Protein AF-A0A3B8MBE8-F1 (afdb_monomer)

Nearest PDB structures (foldseek):
  3sn0-assembly1_A  TM=9.655E-01  e=1.962E-12  Paraburkholderia xenovorans LB400
  2oo6-assembly1_A  TM=9.666E-01  e=3.102E-12  Paraburkholderia xenovorans LB400
  2ppg-assembly1_B-2  TM=8.875E-01  e=1.526E-07  Sinorhizobium meliloti 1021
  4h1z-assembly1_F  TM=8.838E-01  e=5.295E-07  Sinorhizobium meliloti 1021
  2ppg-assembly1_C-2  TM=8.585E-01  e=5.591E-06  Sinorhizobium meliloti 1021

Mean predicted aligned error: 16.1 Å

Sequence (240 aa):
MMWLESESHDPLALRSVRESISTPICVGESVYRTPGYRSFIENHAVAIIMPDTVWNGISLGKKVADYANTYDILFAPHNSHGYLGGWQAAQLCATLENFKILEYEYDDVPWRNEIVTHPTVVKDGYIELSDRPDLGCDIIEEKIHEYPPTRSRSSIHLLHPASEPLWTGENNVQEDESEDQHRDHHIQQAQQNQQYDHSRSLHTRLLPHSSYTLHETLSRRKTSPYLAPHASLIPRGIHG

Secondary structure (DSSP, 8-state):
---EE---S-HHHHHHHHHH-SSPEEE-TT--HHHHHHHHHHTT--SEE---HHHH-HHHHHHHHHHHHTTT-EE-------HHHHHHHHHHHTT-TTB--B----S--TTGGGGBSSPPEEETTEEE---SSTTS--B-HHHHTTS------------------S----------TTHHHHHHHHHHHHHHHHHHTT-----BEE----------------------------------

pLDDT: mean 72.27, std 28.48, range [25.33, 98.56]

Structure (mmCIF, N/CA/C/O backbone):
data_AF-A0A3B8MBE8-F1
#
_entry.id   AF-A0A3B8MBE8-F1
#
loop_
_atom_site.group_PDB
_atom_site.id
_atom_site.type_symbol
_atom_site.label_atom_id
_atom_site.label_alt_id
_atom_site.label_comp_id
_atom_site.label_asym_id
_atom_site.label_entity_id
_atom_site.label_seq_id
_atom_site.pdbx_PDB_ins_code
_atom_site.Cartn_x
_atom_site.Cartn_y
_atom_site.Cartn_z
_atom_site.occupancy
_atom_site.B_iso_or_equiv
_atom_site.auth_seq_id
_atom_site.auth_comp_id
_atom_site.auth_asym_id
_atom_site.auth_atom_id
_atom_site.pdbx_PDB_model_num
ATOM 1 N N . MET A 1 1 ? -20.666 -5.381 0.109 1.00 75.12 1 MET A N 1
ATOM 2 C CA . MET A 1 1 ? -19.730 -4.311 -0.301 1.00 75.12 1 MET A CA 1
ATOM 3 C C . MET A 1 1 ? -18.357 -4.625 0.289 1.00 75.12 1 MET A C 1
ATOM 5 O O . MET A 1 1 ? -18.340 -5.230 1.354 1.00 75.12 1 MET A O 1
ATOM 9 N N . MET A 1 2 ? -17.245 -4.326 -0.400 1.00 93.31 2 MET A N 1
ATOM 10 C CA . MET A 1 2 ? -15.894 -4.685 0.078 1.00 93.31 2 MET A CA 1
ATOM 11 C C . MET A 1 2 ? -15.433 -3.775 1.228 1.00 93.31 2 MET A C 1
ATOM 13 O O . MET A 1 2 ? -15.019 -4.282 2.267 1.00 93.31 2 MET A O 1
ATOM 17 N N . TRP A 1 3 ? -15.581 -2.462 1.059 1.00 96.69 3 TRP A N 1
ATOM 18 C CA . TRP A 1 3 ? -15.460 -1.444 2.103 1.00 96.69 3 TRP A CA 1
ATOM 19 C C . TRP A 1 3 ? -16.230 -0.179 1.701 1.00 96.69 3 TRP A C 1
ATOM 21 O O . TRP A 1 3 ? -16.693 -0.068 0.564 1.00 96.69 3 TRP A O 1
ATOM 31 N N . LEU A 1 4 ? -16.372 0.743 2.650 1.00 96.31 4 LEU A N 1
ATOM 32 C CA . LEU A 1 4 ? -16.729 2.140 2.450 1.00 96.31 4 LEU A CA 1
ATOM 33 C C . LEU A 1 4 ? -15.470 2.976 2.671 1.00 96.31 4 LEU A C 1
ATOM 35 O O . LEU A 1 4 ? -14.841 2.888 3.726 1.00 96.31 4 LEU A O 1
ATOM 39 N N . GLU A 1 5 ? -15.100 3.747 1.663 1.00 96.00 5 GLU A N 1
ATOM 40 C CA . GLU A 1 5 ? -13.960 4.653 1.715 1.00 96.00 5 GLU A CA 1
ATOM 41 C C . GLU A 1 5 ? -14.419 6.016 2.223 1.00 96.00 5 GLU A C 1
ATOM 43 O O . GLU A 1 5 ? -15.463 6.513 1.797 1.00 96.00 5 GLU A O 1
ATOM 48 N N . SER A 1 6 ? -13.699 6.584 3.189 1.00 92.00 6 SER A N 1
ATOM 49 C CA . SER A 1 6 ? -14.068 7.866 3.787 1.00 92.00 6 SER A CA 1
ATOM 50 C C . SER A 1 6 ? -12.847 8.607 4.316 1.00 92.00 6 SER A C 1
ATOM 52 O O . SER A 1 6 ? -12.359 8.305 5.404 1.00 92.00 6 SER A O 1
ATOM 54 N N . GLU A 1 7 ? -12.451 9.673 3.626 1.00 88.62 7 GLU A N 1
ATOM 55 C CA . GLU A 1 7 ? -11.315 10.539 3.977 1.00 88.62 7 GLU A CA 1
ATOM 56 C C . GLU A 1 7 ? -11.650 11.569 5.076 1.00 88.62 7 GLU A C 1
ATOM 58 O O . GLU A 1 7 ? -11.512 12.785 4.925 1.00 88.62 7 GLU A O 1
ATOM 63 N N . SER A 1 8 ? -12.108 11.075 6.230 1.00 90.94 8 SER A N 1
ATOM 64 C CA . SER A 1 8 ? -12.259 11.891 7.440 1.00 90.94 8 SER A CA 1
ATOM 65 C C . SER A 1 8 ? -10.960 11.909 8.241 1.00 90.94 8 SER A C 1
ATOM 67 O O . SER A 1 8 ? -10.364 10.871 8.520 1.00 90.94 8 SER A O 1
ATOM 69 N N . HIS A 1 9 ? -10.568 13.099 8.694 1.00 90.94 9 HIS A N 1
ATOM 70 C CA . HIS A 1 9 ? -9.405 13.292 9.561 1.00 90.94 9 HIS A CA 1
ATOM 71 C C . HIS A 1 9 ? -9.729 13.118 11.056 1.00 90.94 9 HIS A C 1
ATOM 73 O O . HIS A 1 9 ? -8.840 13.283 11.890 1.00 90.94 9 HIS A O 1
ATOM 79 N N . ASP A 1 10 ? -10.983 12.796 11.403 1.00 95.56 10 ASP A N 1
ATOM 80 C CA . ASP A 1 10 ? -11.425 12.522 12.774 1.00 95.56 10 ASP A CA 1
ATOM 81 C C . ASP A 1 10 ? -11.661 11.009 12.981 1.00 95.56 10 ASP A C 1
ATOM 83 O O . ASP A 1 10 ? -12.692 10.468 12.557 1.00 95.56 10 ASP A O 1
ATOM 87 N N . PRO A 1 11 ? -10.735 10.308 13.667 1.00 96.06 11 PRO A N 1
ATOM 88 C CA . PRO A 1 11 ? -10.859 8.882 13.950 1.00 96.06 11 PRO A CA 1
ATOM 89 C C . PRO A 1 11 ? -12.062 8.523 14.824 1.00 96.06 11 PRO A C 1
ATOM 91 O O . PRO A 1 11 ? -12.612 7.434 14.681 1.00 96.06 11 PRO A O 1
ATOM 94 N N . LEU A 1 12 ? -12.475 9.395 15.748 1.00 97.56 12 LEU A N 1
ATOM 95 C CA . LEU A 1 12 ? -13.590 9.098 16.651 1.00 97.56 12 LEU A CA 1
ATOM 96 C C . LEU A 1 12 ? -14.927 9.231 15.922 1.00 97.56 12 LEU A C 1
ATOM 98 O O . LEU A 1 12 ? -15.825 8.415 16.138 1.00 97.56 12 LEU A O 1
ATOM 102 N N . ALA A 1 13 ? -15.033 10.196 15.008 1.00 96.44 13 ALA A N 1
ATOM 103 C CA . ALA A 1 13 ? -16.170 10.286 14.100 1.00 96.44 13 ALA A CA 1
ATOM 104 C C . ALA A 1 13 ? -16.250 9.059 13.175 1.00 96.44 13 ALA A C 1
ATOM 106 O O . ALA A 1 13 ? -17.316 8.469 13.035 1.00 96.44 13 ALA A O 1
ATOM 107 N N . LEU A 1 14 ? -15.128 8.608 12.600 1.00 96.62 14 LEU A N 1
ATOM 108 C CA . LEU A 1 14 ? -15.120 7.379 11.792 1.00 96.62 14 LEU A CA 1
ATOM 109 C C . LEU A 1 14 ? -15.502 6.146 12.606 1.00 96.62 14 LEU A C 1
ATOM 111 O O . LEU A 1 14 ? -16.255 5.298 12.130 1.00 96.62 14 LEU A O 1
ATOM 115 N N . ARG A 1 15 ? -15.023 6.055 13.848 1.00 97.50 15 ARG A N 1
ATOM 116 C CA . ARG A 1 15 ? -15.372 4.958 14.745 1.00 97.50 15 ARG A CA 1
ATOM 117 C C . ARG A 1 15 ? -16.876 4.895 15.009 1.00 97.50 15 ARG A C 1
ATOM 119 O O . ARG A 1 15 ? -17.432 3.804 14.959 1.00 97.50 15 ARG A O 1
ATOM 126 N N . SER A 1 16 ? -17.539 6.026 15.259 1.00 97.62 16 SER A N 1
ATOM 127 C CA . SER A 1 16 ? -18.987 6.025 15.514 1.00 97.62 16 SER A CA 1
ATOM 128 C C . SER A 1 16 ? -19.778 5.518 14.303 1.00 97.62 16 SER A C 1
ATOM 130 O O . SER A 1 16 ? -20.716 4.733 14.457 1.00 97.62 16 SER A O 1
ATOM 132 N N . VAL A 1 17 ? -19.346 5.878 13.087 1.00 96.75 17 VAL A N 1
ATOM 133 C CA . VAL A 1 17 ? -19.911 5.342 11.841 1.00 96.75 17 VAL A CA 1
ATOM 134 C C . VAL A 1 17 ? -19.641 3.844 11.736 1.00 96.75 17 VAL A C 1
ATOM 136 O O . VAL A 1 17 ? -20.576 3.081 11.507 1.00 96.75 17 VAL A O 1
ATOM 139 N N . ARG A 1 18 ? -18.396 3.406 11.962 1.00 96.06 18 ARG A N 1
ATOM 140 C CA . ARG A 1 18 ? -17.993 1.991 11.923 1.00 96.06 18 ARG A CA 1
ATOM 141 C C . ARG A 1 18 ? -18.826 1.137 12.873 1.00 96.06 18 ARG A C 1
ATOM 143 O O . ARG A 1 18 ? -19.243 0.053 12.493 1.00 96.06 18 ARG A O 1
ATOM 150 N N . GLU A 1 19 ? -19.059 1.608 14.095 1.00 97.25 19 GLU A N 1
ATOM 151 C CA . GLU A 1 19 ? -19.861 0.903 15.104 1.00 97.25 19 GLU A CA 1
ATOM 152 C C . GLU A 1 19 ? -21.355 0.845 14.732 1.00 97.25 19 GLU A C 1
ATOM 154 O O . GLU A 1 19 ? -22.085 0.002 15.251 1.00 97.25 19 GLU A O 1
ATOM 159 N N . SER A 1 20 ? -21.803 1.698 13.806 1.00 97.75 20 SER A N 1
ATOM 160 C CA . SER A 1 20 ? -23.197 1.795 13.359 1.00 97.75 20 SER A CA 1
ATOM 161 C C . SER A 1 20 ? -23.501 1.012 12.075 1.00 97.75 20 SER A C 1
ATOM 163 O O . SER A 1 20 ? -24.668 0.892 11.700 1.00 97.75 20 SER A O 1
ATOM 165 N N . ILE A 1 21 ? -22.487 0.484 11.379 1.00 96.62 21 ILE A N 1
ATOM 166 C CA . ILE A 1 21 ? -22.646 -0.219 10.096 1.00 96.62 21 ILE A CA 1
ATOM 167 C C . ILE A 1 21 ? -21.877 -1.544 10.074 1.00 96.62 21 ILE A C 1
ATOM 169 O O . ILE A 1 21 ? -20.906 -1.738 10.794 1.00 96.62 21 ILE A O 1
ATOM 173 N N . SER A 1 22 ? -22.281 -2.470 9.202 1.00 96.88 22 SER A N 1
ATOM 174 C CA . SER A 1 22 ? -21.556 -3.734 8.993 1.00 96.88 22 SER A CA 1
ATOM 175 C C . SER A 1 22 ? -20.488 -3.662 7.895 1.00 96.88 22 SER A C 1
ATOM 177 O O . SER A 1 22 ? -19.634 -4.545 7.807 1.00 96.88 22 SER A O 1
ATOM 179 N N . THR A 1 23 ? -20.523 -2.631 7.045 1.00 97.62 23 THR A N 1
ATOM 180 C CA . THR A 1 23 ? -19.538 -2.435 5.973 1.00 97.62 23 THR A CA 1
ATOM 181 C C . THR A 1 23 ? -18.198 -1.970 6.563 1.00 97.62 23 THR A C 1
ATOM 183 O O . THR A 1 23 ? -18.183 -0.987 7.304 1.00 97.62 23 THR A O 1
ATOM 186 N N . PRO A 1 24 ? -17.060 -2.612 6.229 1.00 97.44 24 PRO A N 1
ATOM 187 C CA . PRO A 1 24 ? -15.744 -2.171 6.690 1.00 97.44 24 PRO A CA 1
ATOM 188 C C . PRO A 1 24 ? -15.435 -0.736 6.253 1.00 97.44 24 PRO A C 1
ATOM 190 O O . PRO A 1 24 ? -15.706 -0.384 5.111 1.00 97.44 24 PRO A O 1
ATOM 193 N N . ILE A 1 25 ? -14.826 0.064 7.130 1.00 97.69 25 ILE A N 1
ATOM 194 C CA . ILE A 1 25 ? -14.334 1.408 6.785 1.00 97.69 25 ILE A CA 1
ATOM 195 C C . ILE A 1 25 ? -12.858 1.346 6.379 1.00 97.69 25 ILE A C 1
ATOM 197 O O . ILE A 1 25 ? -12.063 0.693 7.071 1.00 97.69 25 ILE A O 1
ATOM 201 N N . CYS A 1 26 ? -12.524 2.043 5.290 1.00 97.75 26 CYS A N 1
ATOM 202 C CA . CYS A 1 26 ? -11.173 2.275 4.780 1.00 97.75 26 CYS A CA 1
ATOM 203 C C . CYS A 1 26 ? -10.837 3.779 4.773 1.00 97.75 26 CYS A C 1
ATOM 205 O O . CYS A 1 26 ? -11.707 4.591 4.454 1.00 97.75 26 CYS A O 1
ATOM 207 N N . VAL A 1 27 ? -9.601 4.136 5.142 1.00 95.94 27 VAL A N 1
ATOM 208 C CA . VAL A 1 27 ? -9.072 5.515 5.082 1.00 95.94 27 VAL A CA 1
ATOM 209 C C . VAL A 1 27 ? -7.562 5.506 4.888 1.00 95.94 27 VAL A C 1
ATOM 211 O O . VAL A 1 27 ? -6.883 4.568 5.331 1.00 95.94 27 VAL A O 1
ATOM 214 N N . GLY A 1 28 ? -7.012 6.563 4.302 1.00 92.62 28 GLY A N 1
ATOM 215 C CA . GLY A 1 28 ? -5.588 6.846 4.429 1.00 92.62 28 GLY A CA 1
ATOM 216 C C . GLY A 1 28 ? -4.899 7.417 3.202 1.00 92.62 28 GLY A C 1
ATOM 217 O O . GLY A 1 28 ? -3.695 7.652 3.294 1.00 92.62 28 GLY A O 1
ATOM 218 N N . GLU A 1 29 ? -5.585 7.684 2.089 1.00 93.25 29 GLU A N 1
ATOM 219 C CA . GLU A 1 29 ? -4.889 8.168 0.883 1.00 93.25 29 GLU A CA 1
ATOM 220 C C . GLU A 1 29 ? -4.116 9.472 1.178 1.00 93.25 29 GLU A C 1
ATOM 222 O O . GLU A 1 29 ? -2.983 9.662 0.733 1.00 93.25 29 GLU A O 1
ATOM 227 N N . SER A 1 30 ? -4.693 10.320 2.043 1.00 92.00 30 SER A N 1
ATOM 228 C CA . SER A 1 30 ? -4.150 11.614 2.465 1.00 92.00 30 SER A CA 1
ATOM 229 C C . SER A 1 30 ? -3.462 11.582 3.839 1.00 92.00 30 SER A C 1
ATOM 231 O O . SER A 1 30 ? -3.106 12.630 4.385 1.00 92.00 30 SER A O 1
ATOM 233 N N . VAL A 1 31 ? -3.255 10.400 4.434 1.00 93.19 31 VAL A N 1
ATOM 234 C CA . VAL A 1 31 ? -2.633 10.258 5.759 1.00 93.19 31 VAL A CA 1
ATOM 235 C C . VAL A 1 31 ? -1.162 9.871 5.625 1.00 93.19 31 VAL A C 1
ATOM 237 O O . VAL A 1 31 ? -0.780 8.929 4.925 1.00 93.19 31 VAL A O 1
ATOM 240 N N . TYR A 1 32 ? -0.316 10.586 6.367 1.00 92.44 32 TYR A N 1
ATOM 241 C CA . TYR A 1 32 ? 1.134 10.479 6.258 1.00 92.44 32 TYR A CA 1
ATOM 242 C C . TYR A 1 32 ? 1.768 9.922 7.530 1.00 92.44 32 TYR A C 1
ATOM 244 O O . TYR A 1 32 ? 1.569 10.447 8.629 1.00 92.44 32 TYR A O 1
ATOM 252 N N . ARG A 1 33 ? 2.679 8.962 7.338 1.00 89.69 33 ARG A N 1
ATOM 253 C CA . ARG A 1 33 ? 3.606 8.411 8.338 1.00 89.69 33 ARG A CA 1
ATOM 254 C C . ARG A 1 33 ? 2.895 7.714 9.505 1.00 89.69 33 ARG A C 1
ATOM 256 O O . ARG A 1 33 ? 1.736 7.950 9.816 1.00 89.69 33 ARG A O 1
ATOM 263 N N . THR A 1 34 ? 3.634 6.889 10.242 1.00 91.56 34 THR A N 1
ATOM 264 C CA . THR A 1 34 ? 3.106 6.162 11.411 1.00 91.56 34 THR A CA 1
ATOM 265 C C . THR A 1 34 ? 2.374 7.050 12.433 1.00 91.56 34 THR A C 1
ATOM 267 O O . THR A 1 34 ? 1.312 6.635 12.890 1.00 91.56 34 THR A O 1
ATOM 270 N N . PRO A 1 35 ? 2.844 8.274 12.769 1.00 94.19 35 PRO A N 1
ATOM 271 C CA . PRO A 1 35 ? 2.101 9.152 13.673 1.00 94.19 35 PRO A CA 1
ATOM 272 C C . PRO A 1 35 ? 0.724 9.577 13.152 1.00 94.19 35 PRO A C 1
ATOM 274 O O . PRO A 1 35 ? -0.184 9.715 13.963 1.00 94.19 35 PRO A O 1
ATOM 277 N N . GLY A 1 36 ? 0.559 9.761 11.835 1.00 94.69 36 GLY A N 1
ATOM 278 C CA . GLY A 1 36 ? -0.732 10.114 11.239 1.00 94.69 36 GLY A CA 1
ATOM 279 C C . GLY A 1 36 ? -1.746 8.979 11.361 1.00 94.69 36 GLY A C 1
ATOM 280 O O . GLY A 1 36 ? -2.894 9.212 11.715 1.00 94.69 36 GLY A O 1
ATOM 281 N N . TYR A 1 37 ? -1.297 7.737 11.175 1.00 96.38 37 TYR A N 1
ATOM 282 C CA . TYR A 1 37 ? -2.147 6.548 11.299 1.00 96.38 37 TYR A CA 1
ATOM 283 C C . TYR A 1 37 ? -2.440 6.122 12.734 1.00 96.38 37 TYR A C 1
ATOM 285 O O . TYR A 1 37 ? -3.378 5.363 12.973 1.00 96.38 37 TYR A O 1
ATOM 293 N N . ARG A 1 38 ? -1.643 6.590 13.698 1.00 97.00 38 ARG A N 1
ATOM 294 C CA . ARG A 1 38 ? -1.694 6.125 15.084 1.00 97.00 38 ARG A CA 1
ATOM 295 C C . ARG A 1 38 ? -3.090 6.196 15.685 1.00 97.00 38 ARG A C 1
ATOM 297 O O . ARG A 1 38 ? -3.562 5.210 16.235 1.00 97.00 38 ARG A O 1
ATOM 304 N N . SER A 1 39 ? -3.745 7.347 15.579 1.00 96.69 39 SER A N 1
ATOM 305 C CA . SER A 1 39 ? -5.057 7.555 16.189 1.00 96.69 39 SER A CA 1
ATOM 306 C C . SER A 1 39 ? -6.148 6.715 15.522 1.00 96.69 39 SER A C 1
ATOM 308 O O . SER A 1 39 ? -7.038 6.240 16.221 1.00 96.69 39 SER A O 1
ATOM 310 N N . PHE A 1 40 ? -6.065 6.468 14.213 1.00 97.94 40 PHE A N 1
ATOM 311 C CA . PHE A 1 40 ? -6.986 5.573 13.505 1.00 97.94 40 PHE A CA 1
ATOM 312 C C . PHE A 1 40 ? -6.821 4.115 13.947 1.00 97.94 40 PHE A C 1
ATOM 314 O O . PHE A 1 40 ? -7.817 3.433 14.193 1.00 97.94 40 PHE A O 1
ATOM 321 N N . ILE A 1 41 ? -5.570 3.667 14.091 1.00 98.06 41 ILE A N 1
ATOM 322 C CA . ILE A 1 41 ? -5.217 2.297 14.480 1.00 98.06 41 ILE A CA 1
ATOM 323 C C . ILE A 1 41 ? -5.572 2.038 15.951 1.00 98.06 41 ILE A C 1
ATOM 325 O O . ILE A 1 41 ? -6.362 1.144 16.237 1.00 98.06 41 ILE A O 1
ATOM 329 N N . GLU A 1 42 ? -5.061 2.850 16.885 1.00 98.19 42 GLU A N 1
ATOM 330 C CA . GLU A 1 42 ? -5.242 2.632 18.333 1.00 98.19 42 GLU A CA 1
ATOM 331 C C . GLU A 1 42 ? -6.713 2.735 18.774 1.00 98.19 42 GLU A C 1
ATOM 333 O O . GLU A 1 42 ? -7.107 2.105 19.754 1.00 98.19 42 GLU A O 1
ATOM 338 N N . ASN A 1 43 ? -7.546 3.502 18.058 1.00 97.69 43 ASN A N 1
ATOM 339 C CA . ASN A 1 43 ? -8.978 3.615 18.354 1.00 97.69 43 ASN A CA 1
ATOM 340 C C . ASN A 1 43 ? -9.850 2.598 17.604 1.00 97.69 43 ASN A C 1
ATOM 342 O O . ASN A 1 43 ? -11.069 2.647 17.763 1.00 97.69 43 ASN A O 1
ATOM 346 N N . HIS A 1 44 ? -9.271 1.711 16.784 1.00 97.31 44 HIS A N 1
ATOM 347 C CA . HIS A 1 44 ? -10.018 0.818 15.888 1.00 97.31 44 HIS A CA 1
ATOM 348 C C . HIS A 1 44 ? -11.061 1.561 15.034 1.00 97.31 44 HIS A C 1
ATOM 350 O O . HIS A 1 44 ? -12.167 1.070 14.796 1.00 97.31 44 HIS A O 1
ATOM 356 N N . ALA A 1 45 ? -10.713 2.762 14.565 1.00 97.69 45 ALA A N 1
ATOM 357 C CA . ALA A 1 45 ? -11.608 3.590 13.760 1.00 97.69 45 ALA A CA 1
ATOM 358 C C . ALA A 1 45 ? -11.891 2.972 12.380 1.00 97.69 45 ALA A C 1
ATOM 360 O O . ALA A 1 45 ? -12.914 3.254 11.760 1.00 97.69 45 ALA A O 1
ATOM 361 N N . VAL A 1 46 ? -10.985 2.117 11.896 1.00 97.69 46 VAL A N 1
ATOM 362 C CA . VAL A 1 46 ? -10.963 1.581 10.529 1.00 97.69 46 VAL A CA 1
ATOM 363 C C . VAL A 1 46 ? -10.674 0.080 10.539 1.00 97.69 46 VAL A C 1
ATOM 365 O O . VAL A 1 46 ? -10.180 -0.468 11.521 1.00 97.69 46 VAL A O 1
ATOM 368 N N . ALA A 1 47 ? -11.047 -0.616 9.463 1.00 97.88 47 ALA A N 1
ATOM 369 C CA . ALA A 1 47 ? -10.748 -2.046 9.270 1.00 97.88 47 ALA A CA 1
ATOM 370 C C . ALA A 1 47 ? -9.587 -2.224 8.301 1.00 97.88 47 ALA A C 1
ATOM 372 O O . ALA A 1 47 ? -8.905 -3.246 8.325 1.00 97.88 47 ALA A O 1
ATOM 373 N N . ILE A 1 48 ? -9.435 -1.251 7.410 1.00 98.50 48 ILE A N 1
ATOM 374 C CA . ILE A 1 48 ? -8.468 -1.243 6.338 1.00 98.50 48 ILE A CA 1
ATOM 375 C C . ILE A 1 48 ? -7.838 0.147 6.352 1.00 98.50 48 ILE A C 1
ATOM 377 O O . ILE A 1 48 ? -8.533 1.147 6.530 1.00 98.50 48 ILE A O 1
ATOM 381 N N . ILE A 1 49 ? -6.525 0.202 6.205 1.00 97.88 49 ILE A N 1
ATOM 382 C CA . ILE A 1 49 ? -5.805 1.436 5.915 1.00 97.88 49 ILE A CA 1
ATOM 383 C C . ILE A 1 49 ? -5.347 1.413 4.460 1.00 97.88 49 ILE A C 1
ATOM 385 O O . ILE A 1 49 ? -4.959 0.356 3.953 1.00 97.88 49 ILE A O 1
ATOM 389 N N . MET A 1 50 ? -5.326 2.583 3.824 1.00 97.19 50 MET A N 1
ATOM 390 C CA . MET A 1 50 ? -4.873 2.737 2.438 1.00 97.19 50 MET A CA 1
ATOM 391 C C . MET A 1 50 ? -3.733 3.742 2.257 1.00 97.19 50 MET A C 1
ATOM 393 O O . MET A 1 50 ? -3.885 4.738 1.557 1.00 97.19 50 MET A O 1
ATOM 397 N N . PRO A 1 51 ? -2.550 3.503 2.853 1.00 95.88 51 PRO A N 1
ATOM 398 C CA . PRO A 1 51 ? -1.432 4.411 2.670 1.00 95.88 51 PRO A CA 1
ATOM 399 C C . PRO A 1 51 ? -0.979 4.469 1.225 1.00 95.88 51 PRO A C 1
ATOM 401 O O . PRO A 1 51 ? -0.698 3.444 0.607 1.00 95.88 51 PRO A O 1
ATOM 404 N N . ASP A 1 52 ? -0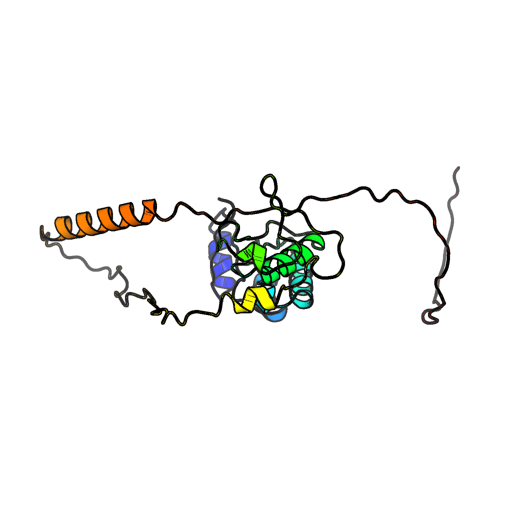.818 5.687 0.736 1.00 95.19 52 ASP A N 1
ATOM 405 C CA . ASP A 1 52 ? -0.216 5.931 -0.556 1.00 95.19 52 ASP A CA 1
ATOM 406 C C . ASP A 1 52 ? 1.315 5.851 -0.464 1.00 95.19 52 ASP A C 1
ATOM 408 O O . ASP A 1 52 ? 1.970 6.578 0.303 1.00 95.19 52 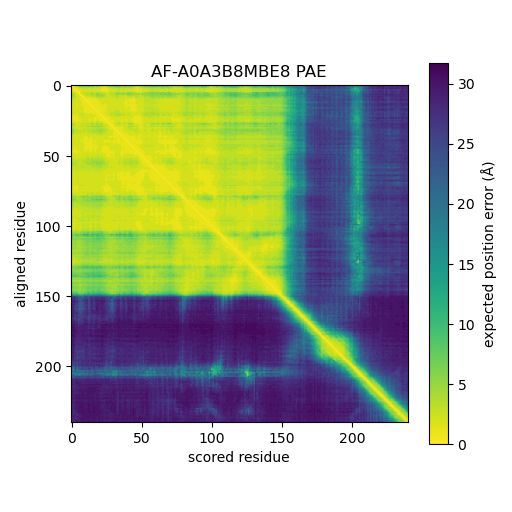ASP A O 1
ATOM 412 N N . THR A 1 53 ? 1.904 4.934 -1.230 1.00 93.00 53 THR A N 1
ATOM 413 C CA . THR A 1 53 ? 3.342 4.658 -1.180 1.00 93.00 53 THR A CA 1
ATOM 414 C C . THR A 1 53 ? 4.193 5.699 -1.887 1.00 93.00 53 THR A C 1
ATOM 416 O O . THR A 1 53 ? 5.358 5.834 -1.519 1.00 93.00 53 THR A O 1
ATOM 419 N N . VAL A 1 54 ? 3.654 6.450 -2.849 1.00 93.12 54 VAL A N 1
ATOM 420 C CA . VAL A 1 54 ? 4.403 7.526 -3.518 1.00 93.12 54 VAL A CA 1
ATOM 421 C C . VAL A 1 54 ? 4.621 8.680 -2.543 1.00 93.12 54 VAL A C 1
ATOM 423 O O . VAL A 1 54 ? 5.710 9.248 -2.470 1.00 93.12 54 VAL A O 1
ATOM 426 N N . TRP A 1 55 ? 3.616 8.964 -1.715 1.00 92.06 55 TRP A N 1
ATOM 427 C CA . TRP A 1 55 ? 3.684 9.996 -0.683 1.00 92.06 55 TRP A CA 1
ATOM 428 C C . TRP A 1 55 ? 4.493 9.584 0.552 1.00 92.06 55 TRP A C 1
ATOM 430 O O . TRP A 1 55 ? 5.214 10.397 1.134 1.00 92.06 55 TRP A O 1
ATOM 440 N N . ASN A 1 56 ? 4.376 8.326 0.984 1.00 91.69 56 ASN A N 1
ATOM 441 C CA . ASN A 1 56 ? 5.013 7.848 2.215 1.00 91.69 56 ASN A CA 1
ATOM 442 C C . ASN A 1 56 ? 6.389 7.200 1.983 1.00 91.69 56 ASN A C 1
ATOM 444 O O . ASN A 1 56 ? 7.225 7.165 2.890 1.00 91.69 56 ASN A O 1
ATOM 448 N N . GLY A 1 57 ? 6.640 6.676 0.788 1.00 92.31 57 GLY A N 1
ATOM 449 C CA . GLY A 1 57 ? 7.763 5.796 0.485 1.00 92.31 57 GLY A CA 1
ATOM 450 C C . GLY A 1 57 ? 7.587 4.381 1.052 1.00 92.31 57 GLY A C 1
ATOM 451 O O . GLY A 1 57 ? 6.887 4.154 2.043 1.00 92.31 57 GLY A O 1
ATOM 452 N N . ILE A 1 58 ? 8.299 3.416 0.458 1.00 94.25 58 ILE A N 1
ATOM 453 C CA . ILE A 1 58 ? 8.219 1.982 0.803 1.00 94.25 58 ILE A CA 1
ATOM 454 C C . ILE A 1 58 ? 8.505 1.743 2.293 1.00 94.25 58 ILE A C 1
ATOM 456 O O . ILE A 1 58 ? 7.751 1.058 2.981 1.00 94.25 58 ILE A O 1
ATOM 460 N N . SER A 1 59 ? 9.567 2.354 2.827 1.00 94.62 59 SER A N 1
ATOM 461 C CA . SER A 1 59 ? 10.000 2.139 4.213 1.00 94.62 59 SER A CA 1
ATOM 462 C C . SER A 1 59 ? 8.987 2.619 5.254 1.00 94.62 59 SER A C 1
ATOM 464 O O . SER A 1 59 ? 8.837 1.984 6.298 1.00 94.62 59 SER A O 1
ATOM 466 N N . LEU A 1 60 ? 8.316 3.755 5.025 1.00 94.81 60 LEU A N 1
ATOM 467 C CA . LEU A 1 60 ? 7.289 4.233 5.956 1.00 94.81 60 LEU A CA 1
ATOM 468 C C . LEU A 1 60 ? 5.969 3.499 5.734 1.00 94.81 60 LEU A C 1
ATOM 470 O O . LEU A 1 60 ? 5.324 3.164 6.724 1.00 94.81 60 LEU A O 1
ATOM 474 N N . GLY A 1 61 ? 5.625 3.178 4.482 1.00 95.88 61 GLY A N 1
ATOM 475 C CA . GLY A 1 61 ? 4.497 2.308 4.155 1.00 95.88 61 GLY A CA 1
ATOM 476 C C . GLY A 1 61 ? 4.581 0.975 4.899 1.00 95.88 61 GLY A C 1
ATOM 477 O O . GLY A 1 61 ? 3.641 0.613 5.598 1.00 95.88 61 GLY A O 1
ATOM 478 N N . LYS A 1 62 ? 5.747 0.312 4.883 1.00 97.38 62 LYS A N 1
ATOM 479 C CA . LYS A 1 62 ? 5.992 -0.931 5.634 1.00 97.38 62 LYS A CA 1
ATOM 480 C C . LYS A 1 62 ? 5.800 -0.761 7.139 1.00 97.38 62 LYS A C 1
ATOM 482 O O . LYS A 1 62 ? 5.138 -1.576 7.765 1.00 97.38 62 LYS A O 1
ATOM 487 N N . LYS A 1 63 ? 6.326 0.320 7.726 1.00 97.75 63 LYS A N 1
ATOM 488 C CA . LYS A 1 63 ? 6.152 0.602 9.164 1.00 97.75 63 LYS A CA 1
ATOM 489 C C . LYS A 1 63 ? 4.690 0.818 9.543 1.00 97.75 63 LYS A C 1
ATOM 491 O O . LYS A 1 63 ? 4.277 0.398 10.617 1.00 97.75 63 LYS A O 1
ATOM 496 N N . VAL A 1 64 ? 3.930 1.512 8.698 1.00 97.56 64 VAL A N 1
ATOM 497 C CA . VAL A 1 64 ? 2.492 1.720 8.903 1.00 97.56 64 VAL A CA 1
ATOM 498 C C . VAL A 1 64 ? 1.744 0.391 8.770 1.00 97.56 64 VAL A C 1
ATOM 500 O O . VAL A 1 64 ? 0.938 0.075 9.640 1.00 97.56 64 VAL A O 1
ATOM 503 N N . ALA A 1 65 ? 2.051 -0.403 7.741 1.00 98.00 65 ALA A N 1
ATOM 504 C CA . ALA A 1 65 ? 1.445 -1.712 7.517 1.00 98.00 65 ALA A CA 1
ATOM 505 C C . ALA A 1 65 ? 1.683 -2.672 8.688 1.00 98.00 65 ALA A C 1
ATOM 507 O O . ALA A 1 65 ? 0.733 -3.260 9.197 1.00 98.00 65 ALA A O 1
ATOM 508 N N . ASP A 1 66 ? 2.928 -2.769 9.160 1.00 98.31 66 ASP A N 1
ATOM 509 C CA . ASP A 1 66 ? 3.301 -3.631 10.285 1.00 98.31 66 ASP A CA 1
ATOM 510 C C . ASP A 1 66 ? 2.640 -3.179 11.585 1.00 98.31 66 ASP A C 1
ATOM 512 O O . ASP A 1 66 ? 2.221 -4.010 12.386 1.00 98.31 66 ASP A O 1
ATOM 516 N N . TYR A 1 67 ? 2.505 -1.867 11.792 1.00 98.31 67 TYR A N 1
ATOM 517 C CA . TYR A 1 67 ? 1.805 -1.340 12.956 1.00 98.31 67 TYR A CA 1
ATOM 518 C C . TYR A 1 67 ? 0.301 -1.627 12.903 1.00 98.31 67 TYR A C 1
ATOM 520 O O . TYR A 1 67 ? -0.279 -2.020 13.906 1.00 98.31 67 TYR A O 1
ATOM 528 N N . ALA A 1 68 ? -0.328 -1.496 11.735 1.00 98.31 68 ALA A N 1
ATOM 529 C CA . ALA A 1 68 ? -1.725 -1.876 11.545 1.00 98.31 68 ALA A CA 1
ATOM 530 C C . ALA A 1 68 ? -1.945 -3.386 11.744 1.00 98.31 68 ALA A C 1
ATOM 532 O O . ALA A 1 68 ? -2.941 -3.786 12.348 1.00 98.31 68 ALA A O 1
ATOM 533 N N . ASN A 1 69 ? -0.984 -4.216 11.321 1.00 98.50 69 ASN A N 1
ATOM 534 C CA . ASN A 1 69 ? -1.032 -5.667 11.500 1.00 98.50 69 ASN A CA 1
ATOM 535 C C . ASN A 1 69 ? -1.144 -6.060 12.984 1.00 98.50 69 ASN A C 1
ATOM 537 O O . ASN A 1 69 ? -1.851 -7.006 13.311 1.00 98.50 69 ASN A O 1
ATOM 541 N N . THR A 1 70 ? -0.538 -5.300 13.912 1.00 98.38 70 THR A N 1
ATOM 542 C CA . THR A 1 70 ? -0.649 -5.598 15.357 1.00 98.38 70 THR A CA 1
ATOM 543 C C . THR A 1 70 ? -2.053 -5.386 15.935 1.00 98.38 70 THR A C 1
ATOM 545 O O . THR A 1 70 ? -2.273 -5.706 17.100 1.00 98.38 70 THR A O 1
ATOM 548 N N . TYR A 1 71 ? -2.978 -4.819 15.156 1.00 98.50 71 TYR A N 1
ATOM 549 C CA . TYR A 1 71 ? -4.375 -4.562 15.525 1.00 98.50 71 TYR A CA 1
ATOM 550 C C . TYR A 1 71 ? -5.364 -5.291 14.600 1.00 98.50 71 TYR A C 1
ATOM 552 O O . TYR A 1 71 ? -6.537 -4.918 14.558 1.00 98.50 71 TYR A O 1
ATOM 560 N N . ASP A 1 72 ? -4.898 -6.285 13.831 1.00 97.94 72 ASP A N 1
ATOM 561 C CA . ASP A 1 72 ? -5.689 -7.007 12.823 1.00 97.94 72 ASP A CA 1
ATOM 562 C C . ASP A 1 72 ? -6.308 -6.082 11.753 1.00 97.94 72 ASP A C 1
ATOM 564 O O . ASP A 1 72 ? -7.356 -6.372 11.167 1.00 97.94 72 ASP A O 1
ATOM 568 N N . ILE A 1 73 ? -5.662 -4.940 11.487 1.00 98.44 73 ILE A N 1
ATOM 569 C CA . ILE A 1 73 ? -6.080 -3.985 10.459 1.00 98.44 73 ILE A CA 1
ATOM 570 C C . ILE A 1 73 ? -5.373 -4.331 9.150 1.00 98.44 73 ILE A C 1
ATOM 572 O O . ILE A 1 73 ? -4.149 -4.468 9.084 1.00 98.44 73 ILE A O 1
ATOM 576 N N . LEU A 1 74 ? -6.167 -4.451 8.091 1.00 98.56 74 LEU A N 1
ATOM 577 C CA . LEU A 1 74 ? -5.702 -4.791 6.754 1.00 98.56 74 LEU A CA 1
ATOM 578 C C . LEU A 1 74 ? -5.059 -3.591 6.049 1.00 98.56 74 LEU A C 1
ATOM 580 O O . LEU A 1 74 ? -5.407 -2.440 6.303 1.00 98.56 74 LEU A O 1
ATOM 584 N N . PHE A 1 75 ? -4.162 -3.871 5.110 1.00 98.38 75 PHE A N 1
ATOM 585 C CA . PHE A 1 75 ? -3.478 -2.876 4.292 1.00 98.38 75 PHE A CA 1
ATOM 586 C C . PHE A 1 75 ? -3.903 -3.012 2.823 1.00 98.38 75 PHE A C 1
ATOM 588 O O . PHE A 1 75 ? -3.731 -4.075 2.218 1.00 98.38 75 PHE A O 1
ATOM 595 N N . ALA A 1 76 ? -4.457 -1.946 2.249 1.00 98.06 76 ALA A N 1
ATOM 596 C CA . ALA A 1 76 ? -4.850 -1.869 0.843 1.00 98.06 76 ALA A CA 1
ATOM 597 C C . ALA A 1 76 ? -4.420 -0.510 0.272 1.00 98.06 76 ALA A C 1
ATOM 599 O O . ALA A 1 76 ? -5.175 0.442 0.405 1.00 98.06 76 ALA A O 1
ATOM 600 N N . PRO A 1 77 ? -3.201 -0.364 -0.271 1.00 96.81 77 PRO A N 1
ATOM 601 C CA . PRO A 1 77 ? -2.658 0.953 -0.585 1.00 96.81 77 PRO A CA 1
ATOM 602 C C . PRO A 1 77 ? -3.449 1.642 -1.700 1.00 96.81 77 PRO A C 1
ATOM 604 O O . PRO A 1 77 ? -3.821 1.000 -2.687 1.00 96.81 77 PRO A O 1
ATOM 607 N N . HIS A 1 78 ? -3.629 2.954 -1.542 1.00 96.12 78 HIS A N 1
ATOM 608 C CA . HIS A 1 78 ? -4.050 3.844 -2.617 1.00 96.12 78 HIS A CA 1
ATOM 609 C C . HIS A 1 78 ? -2.941 3.942 -3.669 1.00 96.12 78 HIS A C 1
ATOM 611 O O . HIS A 1 78 ? -1.753 4.028 -3.325 1.00 96.12 78 HIS A O 1
ATOM 617 N N . ASN A 1 79 ? -3.320 3.909 -4.943 1.00 93.25 79 ASN A N 1
ATOM 618 C CA . ASN A 1 79 ? -2.388 3.993 -6.057 1.00 93.25 79 ASN A CA 1
ATOM 619 C C . ASN A 1 79 ? -3.090 4.452 -7.347 1.00 93.25 79 ASN A C 1
ATOM 621 O O . ASN A 1 79 ? -3.284 3.682 -8.289 1.00 93.25 79 ASN A O 1
ATOM 625 N N . SER A 1 80 ? -3.370 5.751 -7.413 1.00 87.75 80 SER A N 1
ATOM 626 C CA . SER A 1 80 ? -3.787 6.468 -8.626 1.00 87.75 80 SER A CA 1
ATOM 627 C C . SER A 1 80 ? -2.583 7.054 -9.389 1.00 87.75 80 SER A C 1
ATOM 629 O O . SER A 1 80 ? -2.603 8.206 -9.835 1.00 87.75 80 SER A O 1
ATOM 631 N N . HIS A 1 81 ? -1.463 6.323 -9.420 1.00 89.38 81 HIS A N 1
ATOM 632 C CA . HIS A 1 81 ? -0.179 6.847 -9.888 1.00 89.38 81 HIS A CA 1
ATOM 633 C C . HIS A 1 81 ? 0.308 6.215 -11.189 1.00 89.38 81 HIS A C 1
ATOM 635 O O . HIS A 1 81 ? -0.099 5.136 -11.638 1.00 89.38 81 HIS A O 1
ATOM 641 N N . GLY A 1 82 ? 1.299 6.898 -11.761 1.00 87.25 82 GLY A N 1
ATOM 642 C CA . GLY A 1 82 ? 2.097 6.403 -12.870 1.00 87.25 82 GLY A CA 1
ATOM 643 C C . GLY A 1 82 ? 2.763 5.055 -12.580 1.00 87.25 82 GLY A C 1
ATOM 644 O O . GLY A 1 82 ? 2.775 4.536 -11.462 1.00 87.25 82 GLY A O 1
ATOM 645 N N . TYR A 1 83 ? 3.386 4.507 -13.616 1.00 89.25 83 TYR A N 1
ATOM 646 C CA . TYR A 1 83 ? 3.942 3.157 -13.626 1.00 89.25 83 TYR A CA 1
ATOM 647 C C . TYR A 1 83 ? 4.811 2.804 -12.401 1.00 89.25 83 TYR A C 1
ATOM 649 O O . TYR A 1 83 ? 4.621 1.758 -11.776 1.00 89.25 83 TYR A O 1
ATOM 657 N N . LEU A 1 84 ? 5.727 3.699 -12.015 1.00 90.00 84 LEU A N 1
ATOM 658 C CA . LEU A 1 84 ? 6.612 3.482 -10.866 1.00 90.00 84 LEU A CA 1
ATOM 659 C C . LEU A 1 84 ? 5.868 3.444 -9.528 1.00 90.00 84 LEU A C 1
ATOM 661 O O . LEU A 1 84 ? 6.261 2.677 -8.653 1.00 90.00 84 LEU A O 1
ATOM 665 N N . GLY A 1 85 ? 4.801 4.234 -9.364 1.00 91.56 85 GLY A N 1
ATOM 666 C CA . GLY A 1 85 ? 3.982 4.213 -8.149 1.00 91.56 85 GLY A CA 1
ATOM 667 C C . GLY A 1 85 ? 3.317 2.852 -7.953 1.00 91.56 85 GLY A C 1
ATOM 668 O O . GLY A 1 85 ? 3.401 2.272 -6.870 1.00 91.56 85 GLY A O 1
ATOM 669 N N . GLY A 1 86 ? 2.798 2.276 -9.043 1.00 91.50 86 GLY A N 1
ATOM 670 C CA . GLY A 1 86 ? 2.233 0.928 -9.037 1.00 91.50 86 GLY A CA 1
ATOM 671 C C . GLY A 1 86 ? 3.242 -0.145 -8.634 1.00 91.50 86 GLY A C 1
ATOM 672 O O . GLY A 1 86 ? 2.932 -0.985 -7.791 1.00 91.50 86 GLY A O 1
ATOM 673 N N . TRP A 1 87 ? 4.469 -0.098 -9.162 1.00 92.06 87 TRP A N 1
ATOM 674 C CA . TRP A 1 87 ? 5.515 -1.051 -8.767 1.00 92.06 87 TRP A CA 1
ATOM 675 C C . TRP A 1 87 ? 5.995 -0.859 -7.333 1.00 92.06 87 TRP A C 1
ATOM 677 O O . TRP A 1 87 ? 6.194 -1.846 -6.630 1.00 92.06 87 TRP A O 1
ATOM 687 N N . GLN A 1 88 ? 6.134 0.381 -6.863 1.00 93.44 88 GLN A N 1
ATOM 688 C CA . GLN A 1 88 ? 6.462 0.652 -5.461 1.00 93.44 88 GLN A CA 1
ATOM 689 C C . GLN A 1 88 ? 5.420 0.037 -4.518 1.00 93.44 88 GLN A C 1
ATOM 691 O O . GLN A 1 88 ? 5.784 -0.631 -3.546 1.00 93.44 88 GLN A O 1
ATOM 696 N N . ALA A 1 89 ? 4.133 0.216 -4.828 1.00 94.88 89 ALA A N 1
ATOM 697 C CA . ALA A 1 89 ? 3.042 -0.355 -4.053 1.00 94.88 89 ALA A CA 1
ATOM 698 C C . ALA A 1 89 ? 3.016 -1.891 -4.142 1.00 94.88 89 ALA A C 1
ATOM 700 O O . ALA A 1 89 ? 2.915 -2.560 -3.112 1.00 94.88 89 ALA A O 1
ATOM 701 N N . ALA A 1 90 ? 3.172 -2.461 -5.340 1.00 94.69 90 ALA A N 1
ATOM 702 C CA . ALA A 1 90 ? 3.160 -3.907 -5.566 1.00 94.69 90 ALA A CA 1
ATOM 703 C C . ALA A 1 90 ? 4.316 -4.624 -4.850 1.00 94.69 90 ALA A C 1
ATOM 705 O O . ALA A 1 90 ? 4.085 -5.616 -4.156 1.00 94.69 90 ALA A O 1
ATOM 706 N N . GLN A 1 91 ? 5.537 -4.086 -4.946 1.00 94.19 91 GLN A N 1
ATOM 707 C CA . GLN A 1 91 ? 6.713 -4.617 -4.250 1.00 94.19 91 GLN A CA 1
ATOM 708 C C . GLN A 1 91 ? 6.536 -4.556 -2.731 1.00 94.19 91 GLN A C 1
ATOM 710 O O . GLN A 1 91 ? 6.844 -5.523 -2.037 1.00 94.19 91 GLN A O 1
ATOM 715 N N . LEU A 1 92 ? 5.984 -3.458 -2.196 1.00 95.56 92 LEU A N 1
ATOM 716 C CA . LEU A 1 92 ? 5.662 -3.385 -0.772 1.00 95.56 92 LEU A CA 1
ATOM 717 C C . LEU A 1 92 ? 4.650 -4.470 -0.386 1.00 95.56 92 LEU A C 1
ATOM 719 O O . LEU A 1 92 ? 4.914 -5.228 0.545 1.00 95.56 92 LEU A O 1
ATOM 723 N N . CYS A 1 93 ? 3.532 -4.571 -1.109 1.00 96.75 93 CYS A N 1
ATOM 724 C CA . CYS A 1 93 ? 2.452 -5.520 -0.825 1.00 96.75 93 CYS A CA 1
ATOM 725 C C . CYS A 1 93 ? 2.926 -6.978 -0.804 1.00 96.75 93 CYS A C 1
ATOM 727 O O . CYS A 1 93 ? 2.447 -7.756 0.017 1.00 96.75 93 CYS A O 1
ATOM 729 N N . ALA A 1 94 ? 3.915 -7.333 -1.627 1.00 95.12 94 ALA A N 1
ATOM 730 C CA . ALA A 1 94 ? 4.539 -8.658 -1.637 1.00 95.12 94 ALA A CA 1
ATOM 731 C C . ALA A 1 94 ? 5.178 -9.058 -0.293 1.00 95.12 94 ALA A C 1
ATOM 733 O O . ALA A 1 94 ? 5.386 -10.240 -0.027 1.00 95.12 94 ALA A O 1
ATOM 734 N N . THR A 1 95 ? 5.514 -8.074 0.546 1.00 95.94 95 THR A N 1
ATOM 735 C CA . THR A 1 95 ? 6.198 -8.265 1.835 1.00 95.94 95 THR A CA 1
ATOM 736 C C . THR A 1 95 ? 5.265 -8.217 3.047 1.00 95.94 95 THR A C 1
ATOM 738 O O . THR A 1 95 ? 5.735 -8.365 4.178 1.00 95.94 95 THR A O 1
ATOM 741 N N . LEU A 1 96 ? 3.972 -7.946 2.843 1.00 98.00 96 LEU A N 1
ATOM 742 C CA . LEU A 1 96 ? 3.019 -7.673 3.918 1.00 98.00 96 LEU A CA 1
ATOM 743 C C . LEU A 1 96 ? 2.143 -8.887 4.219 1.00 98.00 96 LEU A C 1
ATOM 745 O O . LEU A 1 96 ? 1.505 -9.443 3.330 1.00 98.00 96 LEU A O 1
ATOM 749 N N . GLU A 1 97 ? 2.038 -9.240 5.498 1.00 97.44 97 GLU A N 1
ATOM 750 C CA . GLU A 1 97 ? 1.150 -10.314 5.961 1.00 97.44 97 GLU A CA 1
ATOM 751 C C . GLU A 1 97 ? -0.329 -9.894 5.942 1.00 97.44 97 GLU A C 1
ATOM 753 O O . GLU A 1 97 ? -1.202 -10.701 5.636 1.00 97.44 97 GLU A O 1
ATOM 758 N N . ASN A 1 98 ? -0.614 -8.618 6.220 1.00 98.25 98 ASN A N 1
AT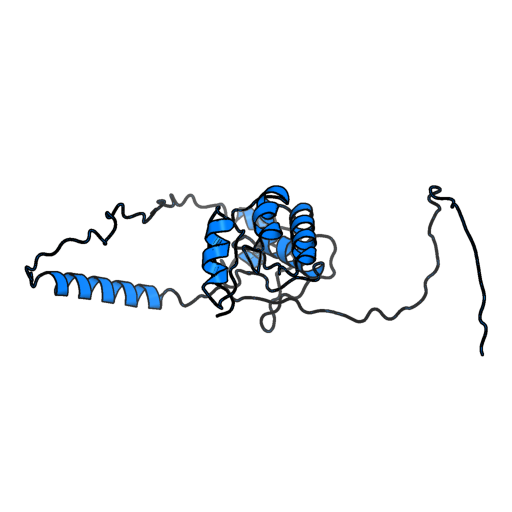OM 759 C CA . ASN A 1 98 ? -1.962 -8.042 6.254 1.00 98.25 98 ASN A CA 1
ATOM 760 C C . ASN A 1 98 ? -2.392 -7.394 4.928 1.00 98.25 98 ASN A C 1
ATOM 762 O O . ASN A 1 98 ? -3.320 -6.581 4.915 1.00 98.25 98 ASN A O 1
ATOM 766 N N . PHE A 1 99 ? -1.736 -7.723 3.812 1.00 98.31 99 PHE A N 1
ATOM 767 C CA . PHE A 1 99 ? -2.134 -7.224 2.497 1.00 98.31 99 PHE A CA 1
ATOM 768 C C . PHE A 1 99 ? -3.528 -7.727 2.107 1.00 98.31 99 PHE A C 1
ATOM 770 O O . PHE A 1 99 ? -3.823 -8.923 2.160 1.00 98.31 99 PHE A O 1
ATOM 777 N N . LYS A 1 100 ? -4.391 -6.804 1.673 1.00 97.56 100 LYS A N 1
ATOM 778 C CA . LYS A 1 100 ? -5.753 -7.113 1.233 1.00 97.56 100 LYS A CA 1
ATOM 779 C C . LYS A 1 100 ? -5.900 -7.097 -0.281 1.00 97.56 100 LYS A C 1
ATOM 781 O O . LYS A 1 100 ? -6.344 -8.092 -0.857 1.00 97.56 100 LYS A O 1
ATOM 786 N N . ILE A 1 101 ? -5.627 -5.953 -0.898 1.00 97.19 101 ILE A N 1
ATOM 787 C CA . ILE A 1 101 ? -5.740 -5.730 -2.340 1.00 97.19 101 ILE A CA 1
ATOM 788 C C . ILE A 1 101 ? -4.980 -4.461 -2.721 1.00 97.19 101 ILE A C 1
ATOM 790 O O . ILE A 1 101 ? -4.819 -3.583 -1.880 1.00 97.19 101 ILE A O 1
ATOM 794 N N . LEU A 1 102 ? -4.499 -4.382 -3.958 1.00 96.44 102 LEU A N 1
ATOM 795 C CA . LEU A 1 102 ? -3.793 -3.218 -4.481 1.00 96.44 102 LEU A CA 1
ATOM 796 C C . LEU A 1 102 ? -4.691 -2.525 -5.505 1.00 96.44 102 LEU A C 1
ATOM 798 O O . LEU A 1 102 ? -5.198 -3.165 -6.433 1.00 96.44 102 LEU A O 1
ATOM 802 N N . GLU A 1 103 ? -4.889 -1.223 -5.326 1.00 95.31 103 GLU A N 1
ATOM 803 C CA . GLU A 1 103 ? -5.424 -0.380 -6.384 1.00 95.31 103 GLU A CA 1
ATOM 804 C C . GLU A 1 103 ? -4.418 -0.302 -7.541 1.00 95.31 103 GLU A C 1
ATOM 806 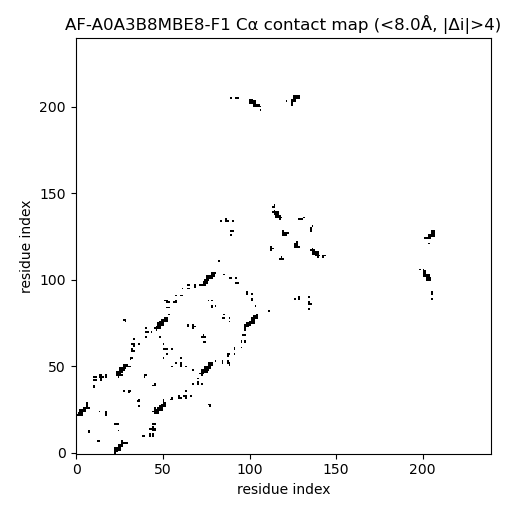O O . GLU A 1 103 ? -3.218 -0.102 -7.341 1.00 95.31 103 GLU A O 1
ATOM 811 N N . TYR A 1 104 ? -4.890 -0.508 -8.767 1.00 91.62 104 TYR A N 1
ATOM 812 C CA . TYR A 1 104 ? -4.026 -0.481 -9.937 1.00 91.62 104 TYR A CA 1
ATOM 813 C C . TYR A 1 104 ? -4.779 0.056 -11.148 1.00 91.62 104 TYR A C 1
ATOM 815 O O . TYR A 1 104 ? -5.778 -0.519 -11.584 1.00 91.62 104 TYR A O 1
ATOM 823 N N . GLU A 1 105 ? -4.264 1.144 -11.711 1.00 87.38 105 GLU A N 1
ATOM 824 C CA . GLU A 1 105 ? -4.775 1.711 -12.951 1.00 87.38 105 GLU A CA 1
ATOM 825 C C . GLU A 1 105 ? -4.289 0.872 -14.140 1.00 87.38 105 GLU A C 1
ATOM 827 O O . GLU A 1 105 ? -3.130 0.938 -14.559 1.00 87.38 105 GLU A O 1
ATOM 832 N N . TYR A 1 106 ? -5.179 -0.003 -14.614 1.00 83.44 106 TYR A N 1
ATOM 833 C CA . TYR A 1 106 ? -4.918 -0.897 -15.742 1.00 83.44 106 TYR A CA 1
ATOM 834 C C . TYR A 1 106 ? -5.160 -0.207 -17.089 1.00 83.44 106 TYR A C 1
ATOM 836 O O . TYR A 1 106 ? -4.331 -0.313 -17.993 1.00 83.44 106 TYR A O 1
ATOM 844 N N . ASP A 1 107 ? -6.271 0.523 -17.190 1.00 84.81 107 ASP A N 1
ATOM 845 C CA . ASP A 1 107 ? -6.685 1.254 -18.386 1.00 84.81 107 ASP A CA 1
ATOM 846 C C . ASP A 1 107 ? -6.129 2.683 -18.339 1.00 84.81 107 ASP A C 1
ATOM 848 O O . ASP A 1 107 ? -6.823 3.626 -17.972 1.00 84.81 107 ASP A O 1
ATOM 852 N N . ASP A 1 108 ? -4.854 2.832 -18.689 1.00 85.25 108 ASP A N 1
ATOM 853 C CA . ASP A 1 108 ? -4.168 4.127 -18.755 1.00 85.25 108 ASP A CA 1
ATOM 854 C C . ASP A 1 108 ? -3.813 4.488 -20.213 1.00 85.25 108 ASP A C 1
ATOM 856 O O . ASP A 1 108 ? -4.173 3.800 -21.174 1.00 85.25 108 ASP A O 1
ATOM 860 N N . VAL A 1 109 ? -3.087 5.587 -20.400 1.00 88.88 109 VAL A N 1
ATOM 861 C CA . VAL A 1 109 ? -2.564 6.054 -21.678 1.00 88.88 109 VAL A CA 1
ATOM 862 C C . VAL A 1 109 ? -1.870 4.923 -22.458 1.00 88.88 109 VAL A C 1
ATOM 864 O O . VAL A 1 109 ? -1.039 4.202 -21.896 1.00 88.88 109 VAL A O 1
ATOM 867 N N . PRO A 1 110 ? -2.129 4.782 -23.778 1.00 88.81 110 PRO A N 1
ATOM 868 C CA . PRO A 1 110 ? -1.609 3.660 -24.570 1.00 88.81 110 PRO A CA 1
ATOM 869 C C . PRO A 1 110 ? -0.082 3.521 -24.541 1.00 88.81 110 PRO A C 1
ATOM 871 O O . PRO A 1 110 ? 0.452 2.421 -24.662 1.00 88.81 110 PRO A O 1
ATOM 874 N N . TRP A 1 111 ? 0.620 4.639 -24.352 1.00 90.69 111 TRP A N 1
ATOM 875 C CA . TRP A 1 111 ? 2.075 4.710 -24.321 1.00 90.69 111 TRP A CA 1
ATOM 876 C C . TRP A 1 111 ? 2.692 4.415 -22.943 1.00 90.69 111 TRP A C 1
ATOM 878 O O . TRP A 1 111 ? 3.916 4.382 -22.831 1.00 90.69 111 TRP A O 1
ATOM 888 N N . ARG A 1 112 ? 1.900 4.160 -21.885 1.00 90.00 112 ARG A N 1
ATOM 889 C CA . ARG A 1 112 ? 2.411 3.892 -20.519 1.00 90.00 112 ARG A CA 1
ATOM 890 C C . ARG A 1 112 ? 3.443 2.763 -20.494 1.00 90.00 112 ARG A C 1
ATOM 892 O O . ARG A 1 112 ? 4.427 2.831 -19.765 1.00 90.00 112 ARG A O 1
ATOM 899 N N . ASN A 1 113 ? 3.233 1.727 -21.299 1.00 91.69 113 ASN A N 1
ATOM 900 C CA . ASN A 1 113 ? 4.138 0.581 -21.362 1.00 91.69 113 ASN A CA 1
ATOM 901 C C . ASN A 1 113 ? 5.387 0.849 -22.216 1.00 91.69 113 ASN A C 1
ATOM 903 O O . ASN A 1 113 ? 6.360 0.113 -22.110 1.00 91.69 113 ASN A O 1
ATOM 907 N N . GLU A 1 114 ? 5.389 1.897 -23.042 1.00 93.88 114 GLU A N 1
ATOM 908 C CA . GLU A 1 114 ? 6.535 2.256 -23.886 1.00 93.88 114 GLU A CA 1
ATOM 909 C C . GLU A 1 114 ? 7.624 3.008 -23.114 1.00 93.88 114 GLU A C 1
ATOM 911 O O . GLU A 1 114 ? 8.766 3.055 -23.562 1.00 93.88 114 GLU A O 1
ATOM 916 N N . ILE A 1 115 ? 7.293 3.595 -21.959 1.00 94.62 115 ILE A N 1
ATOM 917 C CA . ILE A 1 115 ? 8.227 4.389 -21.144 1.00 94.62 115 ILE A CA 1
ATOM 918 C C . ILE A 1 115 ? 9.027 3.551 -20.135 1.00 94.62 115 ILE A C 1
ATOM 920 O O . ILE A 1 115 ? 9.768 4.110 -19.325 1.00 94.62 115 ILE A O 1
ATOM 924 N N . VAL A 1 116 ? 8.896 2.222 -20.168 1.00 94.31 116 VAL A N 1
ATOM 925 C CA . VAL A 1 116 ? 9.576 1.294 -19.254 1.00 94.31 116 VAL A CA 1
ATOM 926 C C . VAL A 1 116 ? 10.125 0.070 -19.970 1.00 94.31 116 VAL A C 1
ATOM 928 O O . VAL A 1 116 ? 9.571 -0.396 -20.960 1.00 94.31 116 VAL A O 1
ATOM 931 N N . THR A 1 117 ? 11.214 -0.495 -19.447 1.00 94.31 117 THR A N 1
ATOM 932 C CA . THR A 1 117 ? 11.878 -1.650 -20.074 1.00 94.31 117 THR A CA 1
ATOM 933 C C . THR A 1 117 ? 11.092 -2.956 -19.947 1.00 94.31 117 THR A C 1
ATOM 935 O O . THR A 1 117 ? 11.218 -3.825 -20.807 1.00 94.31 117 THR A O 1
ATOM 938 N N . HIS A 1 118 ? 10.307 -3.113 -18.879 1.00 92.44 118 HIS A N 1
ATOM 939 C CA . HIS A 1 118 ? 9.548 -4.331 -18.576 1.00 92.44 118 HIS A CA 1
ATOM 940 C C . HIS A 1 118 ? 8.171 -3.940 -18.020 1.00 92.44 118 HIS A C 1
ATOM 942 O O . HIS A 1 118 ? 8.086 -3.667 -16.822 1.00 92.44 118 HIS A O 1
ATOM 948 N N . PRO A 1 119 ? 7.130 -3.866 -18.873 1.00 91.62 119 PRO A N 1
ATOM 949 C CA . PRO A 1 119 ? 5.754 -3.541 -18.492 1.00 91.62 119 PRO A CA 1
ATOM 950 C C . PRO A 1 119 ? 5.116 -4.523 -17.498 1.00 91.62 119 PRO A C 1
ATOM 952 O O . PRO A 1 119 ? 5.458 -5.705 -17.468 1.00 91.62 119 PRO A O 1
ATOM 955 N N . THR A 1 120 ? 4.140 -4.041 -16.723 1.00 90.06 120 THR A N 1
ATOM 956 C CA . THR A 1 120 ? 3.432 -4.824 -15.713 1.00 90.06 120 THR A CA 1
ATOM 957 C C . THR A 1 120 ? 2.550 -5.827 -16.424 1.00 90.06 120 THR A C 1
ATOM 959 O O . THR A 1 120 ? 1.711 -5.458 -17.247 1.00 90.06 120 THR A O 1
ATOM 962 N N . VAL A 1 121 ? 2.696 -7.097 -16.068 1.00 90.94 121 VAL A N 1
ATOM 963 C CA . VAL A 1 121 ? 1.810 -8.145 -16.559 1.00 90.94 121 VAL A CA 1
ATOM 964 C C . VAL A 1 121 ? 0.694 -8.330 -15.542 1.00 90.94 121 VAL A C 1
ATOM 966 O O . VAL A 1 121 ? 0.939 -8.710 -14.398 1.00 90.94 121 VAL A O 1
ATOM 969 N N . VAL A 1 122 ? -0.538 -8.047 -15.965 1.00 91.44 122 VAL A N 1
ATOM 970 C CA . VAL A 1 122 ? -1.740 -8.384 -15.200 1.00 91.44 122 VAL A CA 1
ATOM 971 C C . VAL A 1 122 ? -2.398 -9.596 -15.840 1.00 91.44 122 VAL A C 1
ATOM 973 O O . VAL A 1 122 ? -2.744 -9.573 -17.021 1.00 91.44 122 VAL A O 1
ATOM 976 N N . LYS A 1 123 ? -2.580 -10.657 -15.056 1.00 93.56 123 LYS A N 1
ATOM 977 C CA . LYS A 1 123 ? -3.191 -11.913 -15.486 1.00 93.56 123 LYS A CA 1
ATOM 978 C C . LYS A 1 123 ? -4.243 -12.355 -14.479 1.00 93.56 123 LYS A C 1
ATOM 980 O O . LYS A 1 123 ? -3.960 -12.448 -13.291 1.00 93.56 123 LYS A O 1
ATOM 985 N N . ASP A 1 124 ? -5.458 -12.618 -14.956 1.00 94.12 124 ASP A N 1
ATOM 986 C CA . ASP A 1 124 ? -6.592 -13.084 -14.141 1.00 94.12 124 ASP 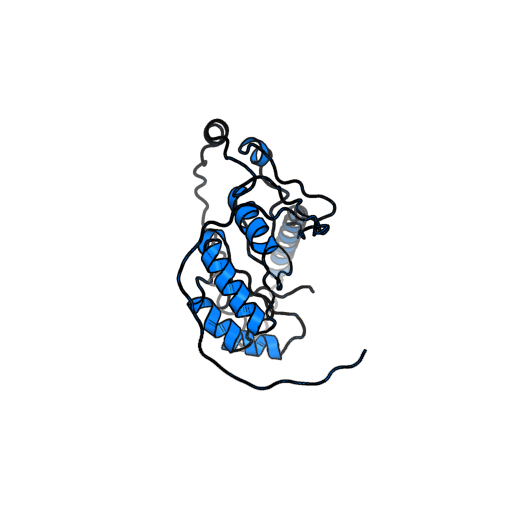A CA 1
ATOM 987 C C . ASP A 1 124 ? -6.915 -12.175 -12.937 1.00 94.12 124 ASP A C 1
ATOM 989 O O . ASP A 1 124 ? -7.379 -12.634 -11.894 1.00 94.12 124 ASP A O 1
ATOM 993 N N . GLY A 1 125 ? -6.656 -10.869 -13.070 1.00 92.75 125 GLY A N 1
ATOM 994 C CA . GLY A 1 125 ? -6.798 -9.915 -11.970 1.00 92.75 125 GLY A CA 1
ATOM 995 C C . GLY A 1 125 ? -5.672 -10.006 -10.942 1.00 92.75 125 GLY A C 1
ATOM 996 O O . GLY A 1 125 ? -5.879 -9.633 -9.789 1.00 92.75 125 GLY A O 1
ATOM 997 N N . TYR A 1 126 ? -4.483 -10.474 -11.338 1.00 94.88 126 TYR A N 1
ATOM 998 C CA . TYR A 1 126 ? -3.279 -10.460 -10.515 1.00 94.88 126 TYR A CA 1
ATOM 999 C C . TYR A 1 126 ? -2.085 -9.797 -11.213 1.00 94.88 126 TYR A C 1
ATOM 1001 O O . TYR A 1 126 ? -1.861 -10.054 -12.392 1.00 94.88 126 TYR A O 1
ATOM 1009 N N . ILE A 1 127 ? -1.297 -8.991 -10.490 1.00 93.12 127 ILE A N 1
ATOM 1010 C CA . ILE A 1 127 ? 0.002 -8.494 -10.967 1.00 93.12 127 ILE A CA 1
ATOM 1011 C C . ILE A 1 127 ? 1.021 -9.618 -10.792 1.00 93.12 127 ILE A C 1
ATOM 1013 O O . ILE A 1 127 ? 1.179 -10.168 -9.696 1.00 93.12 127 ILE A O 1
ATOM 1017 N N . GLU A 1 128 ? 1.725 -9.941 -11.869 1.00 92.88 128 GLU A N 1
ATOM 1018 C CA . GLU A 1 128 ? 2.900 -10.800 -11.831 1.00 92.88 128 GLU A CA 1
ATOM 1019 C C . GLU A 1 128 ? 4.117 -9.964 -11.422 1.00 92.88 128 GLU A C 1
ATOM 1021 O O . GLU A 1 128 ? 4.547 -9.061 -12.143 1.00 92.88 128 GLU A O 1
ATOM 1026 N N . LEU A 1 129 ? 4.645 -10.232 -10.226 1.00 91.31 129 LEU A N 1
ATOM 1027 C CA . LEU A 1 129 ? 5.836 -9.545 -9.739 1.00 91.31 129 LEU A CA 1
ATOM 1028 C C . LEU A 1 129 ? 7.085 -10.076 -10.433 1.00 91.31 129 LEU A C 1
ATOM 1030 O O . LEU A 1 129 ? 7.286 -11.281 -10.559 1.00 91.31 129 LEU A O 1
ATOM 1034 N N . SER A 1 130 ? 7.940 -9.140 -10.825 1.00 87.12 130 SER A N 1
ATOM 1035 C CA . SER A 1 130 ? 9.237 -9.406 -11.431 1.00 87.12 130 SER A CA 1
ATOM 1036 C C . SER A 1 130 ? 10.211 -9.959 -10.388 1.00 87.12 130 SER A C 1
ATOM 1038 O O . SER A 1 130 ? 10.248 -9.486 -9.253 1.00 87.12 130 SER A O 1
ATOM 1040 N N . ASP A 1 131 ? 11.034 -10.928 -10.787 1.00 88.88 131 ASP A N 1
ATOM 1041 C CA . ASP A 1 131 ? 12.167 -11.446 -10.007 1.00 88.88 131 ASP A CA 1
ATOM 1042 C C . ASP A 1 131 ? 13.446 -10.609 -10.193 1.00 88.88 131 ASP A C 1
ATOM 1044 O O . ASP A 1 131 ? 14.495 -10.888 -9.600 1.00 88.88 131 ASP A O 1
ATOM 1048 N N . ARG A 1 132 ? 13.368 -9.567 -11.026 1.00 90.75 132 ARG A N 1
ATOM 1049 C CA . ARG A 1 132 ? 14.472 -8.652 -11.291 1.00 90.75 132 ARG A CA 1
ATOM 1050 C C . ARG A 1 132 ? 14.770 -7.786 -10.057 1.00 90.75 132 ARG A C 1
ATOM 1052 O O . ARG A 1 132 ? 13.870 -7.500 -9.271 1.00 90.75 132 ARG A O 1
ATOM 1059 N N . PRO A 1 133 ? 16.020 -7.318 -9.898 1.00 90.19 133 PRO A N 1
ATOM 1060 C CA . PRO A 1 133 ? 16.386 -6.428 -8.800 1.00 90.19 133 PRO A CA 1
ATOM 1061 C C . PRO A 1 133 ? 15.566 -5.127 -8.752 1.00 90.19 133 PRO A C 1
ATOM 1063 O O . PRO A 1 133 ? 15.065 -4.655 -9.774 1.00 90.19 133 PRO A O 1
ATOM 1066 N N . ASP A 1 134 ? 15.540 -4.512 -7.567 1.00 88.75 134 ASP A N 1
ATOM 1067 C CA . ASP A 1 134 ? 14.922 -3.206 -7.293 1.00 88.75 134 ASP A CA 1
ATOM 1068 C C . ASP A 1 134 ? 13.406 -3.178 -7.579 1.00 88.75 134 ASP A C 1
ATOM 1070 O O . ASP A 1 134 ? 12.677 -4.029 -7.069 1.00 88.75 134 ASP A O 1
ATOM 1074 N N . LEU A 1 135 ? 12.909 -2.226 -8.378 1.00 87.50 135 LEU A N 1
ATOM 1075 C CA . LEU A 1 135 ? 11.492 -2.146 -8.753 1.00 87.50 135 LEU A CA 1
ATOM 1076 C C . LEU A 1 135 ? 11.098 -3.137 -9.852 1.00 87.50 135 LEU A C 1
ATOM 1078 O O . LEU A 1 135 ? 9.917 -3.272 -10.150 1.00 87.50 135 LEU A O 1
ATOM 1082 N N . GLY A 1 136 ? 12.060 -3.845 -10.443 1.00 87.94 136 GLY A N 1
ATOM 1083 C CA . GLY A 1 136 ? 11.807 -4.854 -11.464 1.00 87.94 136 GLY A CA 1
ATOM 1084 C C . GLY A 1 136 ? 11.743 -4.328 -12.903 1.00 87.94 136 GLY A C 1
ATOM 1085 O O . GLY A 1 136 ? 11.598 -5.130 -13.828 1.00 87.94 136 GLY A O 1
ATOM 1086 N N . CYS A 1 137 ? 11.902 -3.017 -13.102 1.00 90.81 137 CYS A N 1
ATOM 1087 C CA . CYS A 1 137 ? 11.960 -2.340 -14.397 1.00 90.81 137 CYS A CA 1
ATOM 1088 C C . CYS A 1 137 ? 12.797 -1.053 -14.314 1.00 90.81 137 CYS A C 1
ATOM 1090 O O . CYS A 1 137 ? 12.941 -0.475 -13.237 1.00 90.81 137 CYS A O 1
ATOM 1092 N N . ASP A 1 138 ? 13.230 -0.552 -15.470 1.00 92.06 138 ASP A N 1
ATOM 1093 C CA . ASP A 1 138 ? 13.860 0.763 -15.611 1.00 92.06 138 ASP A CA 1
ATOM 1094 C C . ASP A 1 138 ? 12.978 1.688 -16.452 1.00 92.06 138 ASP A C 1
ATOM 1096 O O . ASP A 1 138 ? 12.212 1.226 -17.305 1.00 92.06 138 ASP A O 1
ATOM 1100 N N . ILE A 1 139 ? 13.121 2.993 -16.229 1.00 94.19 139 ILE A N 1
ATOM 1101 C CA . ILE A 1 139 ? 12.528 4.034 -17.068 1.00 94.19 139 ILE A CA 1
ATOM 1102 C C . ILE A 1 139 ? 13.318 4.170 -18.374 1.00 94.19 139 ILE A C 1
ATOM 1104 O O . ILE A 1 139 ? 14.547 4.183 -18.364 1.00 94.19 139 ILE A O 1
ATOM 1108 N N . ILE A 1 140 ? 12.606 4.332 -19.490 1.00 95.56 140 ILE A N 1
ATOM 1109 C CA . ILE A 1 140 ? 13.178 4.699 -20.789 1.00 95.56 140 ILE A CA 1
ATOM 1110 C C . ILE A 1 140 ? 13.034 6.218 -20.946 1.00 95.56 140 ILE A C 1
ATOM 1112 O O . ILE A 1 140 ? 11.993 6.715 -21.383 1.00 95.56 140 ILE A O 1
ATOM 1116 N N . GLU A 1 141 ? 14.059 6.971 -20.541 1.00 94.56 141 GLU A N 1
ATOM 1117 C CA . GLU A 1 141 ? 14.021 8.442 -20.498 1.00 94.56 141 GLU A CA 1
ATOM 1118 C C . GLU A 1 141 ? 13.734 9.057 -21.873 1.00 94.56 141 GLU A C 1
ATOM 1120 O O . GLU A 1 141 ? 12.942 9.995 -21.986 1.00 94.56 141 GLU A O 1
ATOM 1125 N N . GLU A 1 142 ? 14.297 8.485 -22.939 1.00 96.19 142 GLU A N 1
ATOM 1126 C CA . GLU A 1 142 ? 14.080 8.941 -24.312 1.00 96.19 142 GLU A CA 1
ATOM 1127 C C . GLU A 1 142 ? 12.598 8.898 -24.693 1.00 96.19 142 GLU A C 1
ATOM 1129 O O . GLU A 1 142 ? 12.105 9.809 -25.356 1.00 96.19 142 GLU A O 1
ATOM 1134 N N . LYS A 1 143 ? 11.875 7.875 -24.222 1.00 94.88 143 LYS A N 1
ATOM 1135 C CA . LYS A 1 143 ? 10.441 7.709 -24.467 1.00 94.88 143 LYS A CA 1
ATOM 1136 C C . LYS A 1 143 ? 9.612 8.684 -23.649 1.00 94.88 143 LYS A C 1
ATOM 1138 O O . LYS A 1 143 ? 8.648 9.232 -24.168 1.00 94.88 143 LYS A O 1
ATOM 1143 N N . ILE A 1 144 ? 10.006 8.977 -22.410 1.00 92.81 144 ILE A N 1
ATOM 1144 C CA . ILE A 1 144 ? 9.340 10.012 -21.603 1.00 92.81 144 ILE A CA 1
ATOM 1145 C C . ILE A 1 144 ? 9.406 11.378 -22.296 1.00 92.81 144 ILE A C 1
ATOM 1147 O O . ILE A 1 144 ? 8.428 12.126 -22.276 1.00 92.81 144 ILE A O 1
ATOM 1151 N N . HIS A 1 145 ? 10.526 11.706 -22.945 1.00 93.25 145 HIS A N 1
ATOM 1152 C CA . HIS A 1 145 ? 10.673 12.972 -23.667 1.00 93.25 145 HIS A CA 1
ATOM 1153 C C . HIS A 1 145 ? 9.713 13.129 -24.859 1.00 93.25 145 HIS A C 1
ATOM 1155 O O . HIS A 1 145 ? 9.433 14.264 -25.251 1.00 93.25 145 HIS A O 1
ATOM 1161 N N . GLU A 1 146 ? 9.177 12.034 -25.406 1.00 94.75 146 GLU A N 1
ATOM 1162 C CA . GLU A 1 146 ? 8.145 12.060 -26.454 1.00 94.75 146 GLU A CA 1
ATOM 1163 C C . GLU A 1 146 ? 6.774 12.507 -25.904 1.00 94.75 146 GLU A C 1
ATOM 1165 O O . GLU A 1 146 ? 5.934 12.993 -26.665 1.00 94.75 146 GLU A O 1
ATOM 1170 N N . TYR A 1 147 ? 6.571 12.429 -24.581 1.00 90.81 147 TYR A N 1
ATOM 1171 C CA . TYR A 1 147 ? 5.298 12.686 -23.899 1.00 90.81 147 TYR A CA 1
ATOM 1172 C C . TYR A 1 147 ? 5.415 13.778 -22.811 1.00 90.81 147 TYR A C 1
ATOM 1174 O O . TYR A 1 147 ? 5.141 13.523 -21.634 1.00 90.81 147 TYR A O 1
ATOM 1182 N N . PRO A 1 148 ? 5.817 15.021 -23.150 1.00 89.12 148 PRO A N 1
ATOM 1183 C CA . PRO A 1 148 ? 5.931 16.087 -22.160 1.00 89.12 148 PRO A CA 1
ATOM 1184 C C . PRO A 1 148 ? 4.559 16.424 -21.551 1.00 89.12 148 PRO A C 1
ATOM 1186 O O . PRO A 1 148 ? 3.555 16.425 -22.271 1.00 89.12 148 PRO A O 1
ATOM 1189 N N . PRO A 1 149 ? 4.491 16.783 -20.253 1.00 86.50 149 PRO A N 1
ATOM 1190 C CA . PRO A 1 149 ? 3.232 17.134 -19.614 1.00 86.50 149 PRO A CA 1
ATOM 1191 C C . PRO A 1 149 ? 2.605 18.324 -20.338 1.00 86.50 149 PRO A C 1
ATOM 1193 O O . PRO A 1 149 ? 3.110 19.451 -20.304 1.00 86.50 149 PRO A O 1
ATOM 1196 N N . THR A 1 150 ? 1.477 18.084 -20.997 1.00 82.38 150 THR A N 1
ATOM 1197 C CA . THR A 1 150 ? 0.686 19.164 -21.568 1.00 82.38 150 THR A CA 1
ATOM 1198 C C . THR A 1 150 ? 0.068 19.929 -20.410 1.00 82.38 150 THR A C 1
ATOM 1200 O O . THR A 1 150 ? -0.660 19.348 -19.605 1.00 82.38 150 THR A O 1
ATOM 1203 N N . ARG A 1 151 ? 0.344 21.233 -20.304 1.00 63.88 151 ARG A N 1
ATOM 1204 C CA . ARG A 1 151 ? -0.366 22.106 -19.363 1.00 63.88 151 ARG A CA 1
ATOM 1205 C C . ARG A 1 151 ? -1.834 22.190 -19.774 1.00 63.88 151 ARG A C 1
ATOM 1207 O O . ARG A 1 151 ? -2.245 23.142 -20.431 1.00 63.88 151 ARG A O 1
ATOM 1214 N N . SER A 1 152 ? -2.630 21.219 -19.357 1.00 58.44 152 SER A N 1
ATOM 1215 C CA . SER A 1 152 ? -4.041 21.467 -19.147 1.00 58.44 152 SER A CA 1
ATOM 1216 C C . SER A 1 152 ? -4.118 22.358 -17.914 1.00 58.44 152 SER A C 1
ATOM 1218 O O . SER A 1 152 ? -3.624 21.997 -16.846 1.00 58.44 152 SER A O 1
ATOM 1220 N N . ARG A 1 153 ? -4.676 23.563 -18.055 1.00 46.56 153 ARG A N 1
ATOM 1221 C CA . ARG A 1 153 ? -5.248 24.238 -16.892 1.00 46.56 153 ARG A CA 1
ATOM 1222 C C . ARG A 1 153 ? -6.406 23.346 -16.469 1.00 46.56 153 ARG A C 1
ATOM 1224 O O . ARG A 1 153 ? -7.508 23.533 -16.970 1.00 46.56 153 ARG A O 1
ATOM 1231 N N . SER A 1 154 ? -6.159 22.368 -15.606 1.00 46.78 154 SER A N 1
ATOM 1232 C CA . SER A 1 154 ? -7.237 21.738 -14.866 1.00 46.78 154 SER A CA 1
ATOM 1233 C C . SER A 1 154 ? -7.896 22.869 -14.087 1.00 46.78 154 SER A C 1
ATOM 1235 O O . SER A 1 154 ? -7.369 23.379 -13.099 1.00 46.78 154 SER A O 1
ATOM 1237 N N . SER A 1 155 ? -9.019 23.351 -14.613 1.00 39.84 155 SER A N 1
ATOM 1238 C CA . SER A 1 155 ? -10.026 24.010 -13.813 1.00 39.84 155 SER A CA 1
ATOM 1239 C C . SER A 1 155 ? -10.281 23.056 -12.663 1.00 39.84 155 SER A C 1
ATOM 1241 O O . SER A 1 155 ? -10.809 21.962 -12.851 1.00 39.84 155 SER A O 1
ATOM 1243 N N . ILE A 1 156 ? -9.833 23.445 -11.475 1.00 43.28 156 ILE A N 1
ATOM 1244 C CA . ILE A 1 156 ? -10.307 22.844 -10.246 1.00 43.28 156 ILE A CA 1
ATOM 1245 C C . ILE A 1 156 ? -11.802 23.195 -10.223 1.00 43.28 156 ILE A C 1
ATOM 1247 O O . ILE A 1 156 ? -12.228 24.256 -9.777 1.00 43.28 156 ILE A O 1
ATOM 1251 N N . HIS A 1 157 ? -12.633 22.357 -10.837 1.00 37.91 157 HIS A N 1
ATOM 1252 C CA . HIS A 1 157 ? -14.042 22.328 -10.508 1.00 37.91 157 HIS A CA 1
ATOM 1253 C C . HIS A 1 157 ? -14.106 21.594 -9.179 1.00 37.91 157 HIS A C 1
ATOM 1255 O O . HIS A 1 157 ? -14.461 20.425 -9.100 1.00 37.91 157 HIS A O 1
ATOM 1261 N N . LEU A 1 158 ? -13.725 22.312 -8.119 1.00 35.00 158 LEU A N 1
ATOM 1262 C CA . LEU A 1 158 ? -14.330 22.092 -6.823 1.00 35.00 158 LEU A CA 1
ATOM 1263 C C . LEU A 1 158 ? -15.824 22.296 -7.069 1.00 35.00 158 LEU A C 1
ATOM 1265 O O . LEU A 1 158 ? -16.325 23.417 -7.020 1.00 35.00 158 LEU A O 1
ATOM 1269 N N . LEU A 1 159 ? -16.536 21.217 -7.381 1.00 36.88 159 LEU A N 1
ATOM 1270 C CA . LEU A 1 159 ? -17.967 21.141 -7.155 1.00 36.88 159 LEU A CA 1
ATOM 1271 C C . LEU A 1 159 ? -18.161 21.089 -5.638 1.00 36.88 159 LEU A C 1
ATOM 1273 O O . LEU A 1 159 ? -18.620 20.104 -5.079 1.00 36.88 159 LEU A O 1
ATOM 1277 N N . HIS A 1 160 ? -17.776 22.165 -4.963 1.00 33.47 160 HIS A N 1
ATOM 1278 C CA . HIS A 1 160 ? -18.501 22.585 -3.795 1.00 33.47 160 HIS A CA 1
ATOM 1279 C C . HIS A 1 160 ? -19.555 23.532 -4.358 1.00 33.47 160 HIS A C 1
ATOM 1281 O O . HIS A 1 160 ? -19.271 24.722 -4.528 1.00 33.47 160 HIS A O 1
ATOM 1287 N N . PRO A 1 161 ? -20.774 23.068 -4.692 1.00 36.69 161 PRO A N 1
ATOM 1288 C CA . PRO A 1 161 ? -21.863 24.001 -4.577 1.00 36.69 161 PRO A CA 1
ATOM 1289 C C . PRO A 1 161 ? -21.807 24.429 -3.111 1.00 36.69 161 PRO A C 1
ATOM 1291 O O . PRO A 1 161 ? -22.002 23.639 -2.190 1.00 36.69 161 PRO A O 1
ATOM 1294 N N . ALA A 1 162 ? -21.469 25.685 -2.858 1.00 39.84 162 ALA A N 1
ATOM 1295 C CA . ALA A 1 162 ? -21.995 26.362 -1.689 1.00 39.84 162 ALA A CA 1
ATOM 1296 C C . ALA A 1 162 ? -23.517 26.487 -1.898 1.00 39.84 162 ALA A C 1
ATOM 1298 O O . ALA A 1 162 ? -24.047 27.580 -2.032 1.00 39.84 162 ALA A O 1
ATOM 1299 N N . SER A 1 163 ? -24.213 25.359 -2.050 1.00 43.28 163 SER A N 1
ATOM 1300 C CA . SER A 1 163 ? -25.638 25.286 -1.823 1.00 43.28 163 SER A CA 1
ATOM 1301 C C . SER A 1 163 ? -25.756 25.084 -0.328 1.00 43.28 163 SER A C 1
ATOM 1303 O O . SER A 1 163 ? -25.191 24.134 0.220 1.00 43.28 163 SER A O 1
ATOM 1305 N N . GLU A 1 164 ? -26.423 26.030 0.317 1.00 43.59 164 GLU A N 1
ATOM 1306 C CA . GLU A 1 164 ? -26.832 25.943 1.710 1.00 43.59 164 GLU A CA 1
ATOM 1307 C C . GLU A 1 164 ? -27.342 24.532 2.050 1.00 43.59 164 GLU A C 1
ATOM 1309 O O . GLU A 1 164 ? -27.882 23.850 1.170 1.00 43.59 164 GLU A O 1
ATOM 1314 N N . PRO A 1 165 ? -27.152 24.050 3.293 1.00 42.41 165 PRO A N 1
ATOM 1315 C CA . PRO A 1 165 ? -27.627 22.728 3.674 1.00 42.41 165 PRO A CA 1
ATOM 1316 C C . PRO A 1 165 ? -29.108 22.585 3.300 1.00 42.41 165 PRO A C 1
ATOM 1318 O O . PRO A 1 165 ? -29.948 23.335 3.787 1.00 42.41 165 PRO A O 1
ATOM 1321 N N . LEU A 1 166 ? -29.420 21.595 2.454 1.00 44.53 166 LEU A N 1
ATOM 1322 C CA . LEU A 1 166 ? -30.765 21.238 1.963 1.00 44.53 166 LEU A CA 1
ATOM 1323 C C . LEU A 1 166 ? -31.708 20.708 3.065 1.00 44.53 166 LEU A C 1
ATOM 1325 O O . LEU A 1 166 ? -32.668 19.990 2.799 1.00 44.53 166 LEU A O 1
ATOM 1329 N N . TRP A 1 167 ? -31.444 21.056 4.320 1.00 38.91 167 TRP A N 1
ATOM 1330 C CA . TRP A 1 167 ? -32.342 20.813 5.431 1.00 38.91 167 TRP A CA 1
ATOM 1331 C C . TRP A 1 167 ? -32.339 22.025 6.362 1.00 38.91 167 TRP A C 1
ATOM 1333 O O . TRP A 1 167 ? -31.648 22.065 7.379 1.00 38.91 167 TRP A O 1
ATOM 1343 N N . THR A 1 168 ? -33.137 23.027 6.010 1.00 36.28 168 THR A N 1
ATOM 1344 C CA . THR A 1 168 ? -33.742 23.927 6.987 1.00 36.28 168 THR A CA 1
ATOM 1345 C C . THR A 1 168 ? -35.150 23.401 7.214 1.00 36.28 168 THR A C 1
ATOM 1347 O O . THR A 1 168 ? -36.038 23.518 6.373 1.00 36.28 168 THR A O 1
ATOM 1350 N N . GLY A 1 169 ? -35.347 22.701 8.327 1.00 42.44 169 GLY A N 1
ATOM 1351 C CA . GLY A 1 169 ? -36.692 22.351 8.746 1.00 42.44 169 GLY A CA 1
ATOM 1352 C C . GLY A 1 169 ? -37.474 23.631 9.011 1.00 42.44 169 GLY A C 1
ATOM 1353 O O . GLY A 1 169 ? -37.250 24.247 10.041 1.00 42.44 169 GLY A O 1
ATOM 1354 N N . GLU A 1 170 ? -38.365 24.010 8.096 1.00 34.59 170 GLU A N 1
ATOM 1355 C CA . GLU A 1 170 ? -39.588 24.768 8.368 1.00 34.59 170 GLU A CA 1
ATOM 1356 C C . GLU A 1 170 ? -40.518 24.733 7.141 1.00 34.59 170 GLU A C 1
ATOM 1358 O O . GLU A 1 170 ? -40.117 24.948 6.001 1.00 34.59 170 GLU A O 1
ATOM 1363 N N . ASN A 1 171 ? -41.776 24.375 7.391 1.00 42.88 171 ASN A N 1
ATOM 1364 C CA . ASN A 1 171 ? -42.817 24.142 6.394 1.00 42.88 171 ASN A CA 1
ATOM 1365 C C . ASN A 1 171 ? -43.197 25.426 5.635 1.00 42.88 171 ASN A C 1
ATOM 1367 O O . ASN A 1 171 ? -43.519 26.420 6.282 1.00 42.88 171 ASN A O 1
ATOM 1371 N N . ASN A 1 172 ? -43.332 25.363 4.305 1.00 31.44 172 ASN A N 1
ATOM 1372 C CA . ASN A 1 172 ? -44.540 25.836 3.613 1.00 31.44 172 ASN A CA 1
ATOM 1373 C C . ASN A 1 172 ? -44.571 25.433 2.131 1.00 31.44 172 ASN A C 1
ATOM 1375 O O . ASN A 1 172 ? -43.605 25.577 1.393 1.00 31.44 172 ASN A O 1
ATOM 1379 N N . VAL A 1 173 ? -45.738 24.931 1.737 1.00 41.34 173 VAL A N 1
ATOM 1380 C CA . VAL A 1 173 ? -46.131 24.477 0.402 1.00 41.34 173 VAL A CA 1
ATOM 1381 C C . VAL A 1 173 ? -46.275 25.663 -0.550 1.00 41.34 173 VAL A C 1
ATOM 1383 O O . VAL A 1 173 ? -47.013 26.588 -0.222 1.00 41.34 173 VAL A O 1
ATOM 1386 N N . GLN A 1 174 ? -45.674 25.576 -1.739 1.00 32.53 174 GLN A N 1
ATOM 1387 C CA . GLN A 1 174 ? -46.240 26.043 -3.013 1.00 32.53 174 GLN A CA 1
ATOM 1388 C C . GLN A 1 174 ? -45.587 25.234 -4.148 1.00 32.53 174 GLN A C 1
ATOM 1390 O O . GLN A 1 174 ? -44.385 25.333 -4.365 1.00 32.53 174 GLN A O 1
ATOM 1395 N N . GLU A 1 175 ? -46.374 24.382 -4.807 1.00 39.16 175 GLU A N 1
ATOM 1396 C CA . GLU A 1 175 ? -45.956 23.601 -5.978 1.00 39.16 175 GLU A CA 1
ATOM 1397 C C . GLU A 1 175 ? -45.849 24.537 -7.192 1.00 39.16 175 GLU A C 1
ATOM 1399 O O . GLU A 1 175 ? -46.837 25.168 -7.573 1.00 39.16 175 GLU A O 1
ATOM 1404 N N . ASP A 1 176 ? -44.654 24.643 -7.774 1.00 37.09 176 ASP A N 1
ATOM 1405 C CA . ASP A 1 176 ? -44.404 25.342 -9.035 1.00 37.09 176 ASP A CA 1
ATOM 1406 C C . ASP A 1 176 ? -43.965 24.300 -10.077 1.00 37.09 176 ASP A C 1
ATOM 1408 O O . ASP A 1 176 ? -42.926 23.653 -9.940 1.00 37.09 176 ASP A O 1
ATOM 1412 N N . GLU A 1 177 ? -44.784 24.106 -11.114 1.00 44.41 177 GLU A N 1
ATOM 1413 C CA . GLU A 1 177 ? -44.658 23.085 -12.173 1.00 44.41 177 GLU A CA 1
ATOM 1414 C C . GLU A 1 177 ? -43.442 23.305 -13.107 1.00 44.41 177 GLU A C 1
ATOM 1416 O O . GLU A 1 177 ? -43.334 22.698 -14.174 1.00 44.41 177 GLU A O 1
ATOM 1421 N N . SER A 1 178 ? -42.500 24.171 -12.726 1.00 39.47 178 SER A N 1
ATOM 1422 C CA . SER A 1 178 ? -41.269 24.448 -13.473 1.00 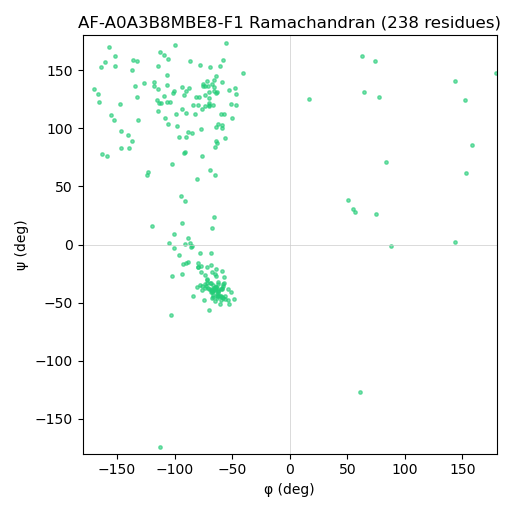39.47 178 SER A CA 1
ATOM 1423 C C . SER A 1 178 ? -40.101 23.508 -13.116 1.00 39.47 178 SER A C 1
ATOM 1425 O O . SER A 1 178 ? -39.144 23.403 -13.890 1.00 39.47 178 SER A O 1
ATOM 1427 N N . GLU A 1 179 ? -40.182 22.763 -12.003 1.00 40.75 179 GLU A N 1
ATOM 1428 C CA . GLU A 1 179 ? -39.120 21.847 -11.544 1.00 40.75 179 GLU A CA 1
ATOM 1429 C C . GLU A 1 179 ? -38.988 20.554 -12.369 1.00 40.75 179 GLU A C 1
ATOM 1431 O O . GLU A 1 179 ? -37.888 19.998 -12.466 1.00 40.75 179 GLU A O 1
ATOM 1436 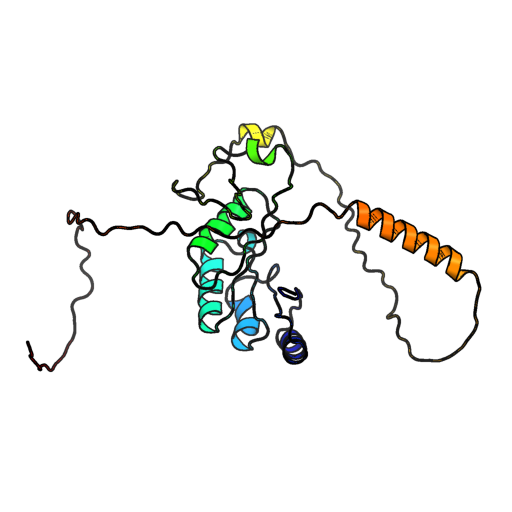N N . ASP A 1 180 ? -40.057 20.089 -13.022 1.00 43.56 180 ASP A N 1
ATOM 1437 C CA . ASP A 1 180 ? -40.024 18.831 -13.785 1.00 43.56 180 ASP A CA 1
ATOM 1438 C C . ASP A 1 180 ? -39.160 18.937 -15.052 1.00 43.56 180 ASP A C 1
ATOM 1440 O O . ASP A 1 180 ? -38.428 18.007 -15.394 1.00 43.56 180 ASP A O 1
ATOM 1444 N N . GLN A 1 181 ? -39.118 20.109 -15.697 1.00 41.59 181 GLN A N 1
ATOM 1445 C CA . GLN A 1 181 ? -38.274 20.314 -16.883 1.00 41.59 181 GLN A CA 1
ATOM 1446 C C . GLN A 1 181 ? -36.779 20.380 -16.538 1.00 41.59 181 GLN A C 1
ATOM 1448 O O . GLN A 1 181 ? -35.937 19.965 -17.340 1.00 41.59 181 GLN A O 1
ATOM 1453 N N . HIS A 1 182 ? -36.430 20.859 -15.339 1.00 43.66 182 HIS A N 1
ATOM 1454 C CA . HIS A 1 182 ? -35.044 20.861 -14.868 1.00 43.66 182 HIS A CA 1
ATOM 1455 C C . HIS A 1 182 ? -34.594 19.482 -14.374 1.00 43.66 182 HIS A C 1
ATOM 1457 O O . HIS A 1 182 ? -33.447 19.093 -14.618 1.00 43.66 182 HIS A O 1
ATOM 1463 N N . ARG A 1 183 ? -35.491 18.708 -13.751 1.00 44.59 183 ARG A N 1
ATOM 1464 C CA . ARG A 1 183 ? -35.220 17.319 -13.355 1.00 44.59 183 ARG A CA 1
ATOM 1465 C C . ARG A 1 183 ? -34.943 16.417 -14.548 1.00 44.59 183 ARG A C 1
ATOM 1467 O O . ARG A 1 183 ? -33.959 15.680 -14.512 1.00 44.59 183 ARG A O 1
ATOM 1474 N N . ASP A 1 184 ? -35.723 16.526 -15.618 1.00 45.16 184 ASP A N 1
ATOM 1475 C CA . ASP A 1 184 ? -35.518 15.710 -16.818 1.00 45.16 184 ASP A CA 1
ATOM 1476 C C . ASP A 1 184 ? -34.169 15.995 -17.496 1.00 45.16 184 ASP A C 1
ATOM 1478 O O . ASP A 1 184 ? -33.483 15.071 -17.944 1.00 45.16 184 ASP A O 1
ATOM 1482 N N . HIS A 1 185 ? -33.727 17.257 -17.493 1.00 44.56 185 HIS A N 1
ATOM 1483 C CA . HIS A 1 185 ? -32.421 17.639 -18.038 1.00 44.56 185 HIS A CA 1
ATOM 1484 C C . HIS A 1 185 ? -31.254 17.082 -17.203 1.00 44.56 185 HIS A C 1
ATOM 1486 O O . HIS A 1 185 ? -30.255 16.614 -17.753 1.00 44.56 185 HIS A O 1
ATOM 1492 N N . HIS A 1 186 ? -31.395 17.070 -15.873 1.00 42.25 186 HIS A N 1
ATOM 1493 C CA . HIS A 1 186 ? -30.395 16.497 -14.970 1.00 42.25 186 HIS A CA 1
ATOM 1494 C C . HIS A 1 186 ? -30.359 14.965 -15.010 1.00 42.25 186 HIS A C 1
ATOM 1496 O O . HIS A 1 186 ? -29.277 14.382 -14.940 1.00 42.25 186 HIS A O 1
ATOM 1502 N N . ILE A 1 187 ? -31.507 14.305 -15.180 1.00 45.28 187 ILE A N 1
ATOM 1503 C CA . ILE A 1 187 ? -31.584 12.846 -15.326 1.00 45.28 187 ILE A CA 1
ATOM 1504 C C . ILE A 1 187 ? -30.943 12.408 -16.650 1.00 45.28 187 ILE A C 1
ATOM 1506 O O . ILE A 1 187 ? -30.176 11.446 -16.660 1.00 45.28 187 ILE A O 1
ATOM 1510 N N . GLN A 1 188 ? -31.157 13.145 -17.746 1.00 42.44 188 GLN A N 1
ATOM 1511 C CA . GLN A 1 188 ? -30.506 12.859 -19.031 1.00 42.44 188 GLN A CA 1
ATOM 1512 C C . GLN A 1 188 ? -28.986 13.087 -18.994 1.00 42.44 188 GLN A C 1
ATOM 1514 O O . GLN A 1 188 ? -28.239 12.266 -19.528 1.00 42.44 188 GLN A O 1
ATOM 1519 N N . GLN A 1 189 ? -28.504 14.134 -18.312 1.00 41.47 189 GLN A N 1
ATOM 1520 C CA . GLN A 1 189 ? -27.064 14.343 -18.100 1.00 41.47 189 GLN A CA 1
ATOM 1521 C C . GLN A 1 189 ? -26.433 13.269 -17.203 1.00 41.47 189 GLN A C 1
ATOM 1523 O O . GLN A 1 189 ? -25.333 12.797 -17.489 1.00 41.47 189 GLN A O 1
ATOM 1528 N N . ALA A 1 190 ? -27.126 12.836 -16.147 1.00 38.31 190 ALA A N 1
ATOM 1529 C CA . ALA A 1 190 ? -26.654 11.760 -15.278 1.00 38.31 190 ALA A CA 1
ATOM 1530 C C . ALA A 1 190 ? -26.579 10.412 -16.019 1.00 38.31 190 ALA A C 1
ATOM 1532 O O . ALA A 1 190 ? -25.630 9.654 -15.825 1.00 38.31 190 ALA A O 1
ATOM 1533 N N . GLN A 1 191 ? -27.531 10.136 -16.915 1.00 40.28 191 GLN A N 1
ATOM 1534 C CA . GLN A 1 191 ? -27.532 8.934 -17.755 1.00 40.28 191 GLN A CA 1
ATOM 1535 C C . GLN A 1 191 ? -26.443 8.970 -18.840 1.00 40.28 191 GLN A C 1
ATOM 1537 O O . GLN A 1 191 ? -25.801 7.949 -19.081 1.00 40.28 191 GLN A O 1
ATOM 1542 N N . GLN A 1 192 ? -26.166 10.133 -19.445 1.00 37.88 192 GLN A N 1
ATOM 1543 C CA . GLN A 1 192 ? -25.029 10.296 -20.365 1.00 37.88 192 GLN A CA 1
ATOM 1544 C C . GLN A 1 192 ? -23.678 10.114 -19.661 1.00 37.88 192 GLN A C 1
ATOM 1546 O O . GLN A 1 192 ? -22.789 9.468 -20.214 1.00 37.88 192 GLN A O 1
ATOM 1551 N N . ASN A 1 193 ? -23.534 10.608 -18.429 1.00 38.62 193 ASN A N 1
ATOM 1552 C CA . ASN A 1 193 ? -22.304 10.440 -17.652 1.00 38.62 193 ASN A CA 1
ATOM 1553 C C . ASN A 1 193 ? -22.105 8.995 -17.162 1.00 38.62 193 ASN A C 1
ATOM 1555 O O . ASN A 1 193 ? -20.976 8.515 -17.150 1.00 38.62 193 ASN A O 1
ATOM 1559 N N . GLN A 1 194 ? -23.179 8.258 -16.856 1.00 36.62 194 GLN A N 1
ATOM 1560 C CA . GLN A 1 194 ? -23.096 6.819 -16.557 1.00 36.62 194 GLN A CA 1
ATOM 1561 C C . GLN A 1 194 ? -22.639 5.976 -17.756 1.00 36.62 194 GLN A C 1
ATOM 1563 O O . GLN A 1 194 ? -22.069 4.905 -17.564 1.00 36.62 194 GLN A O 1
ATOM 1568 N N . GLN A 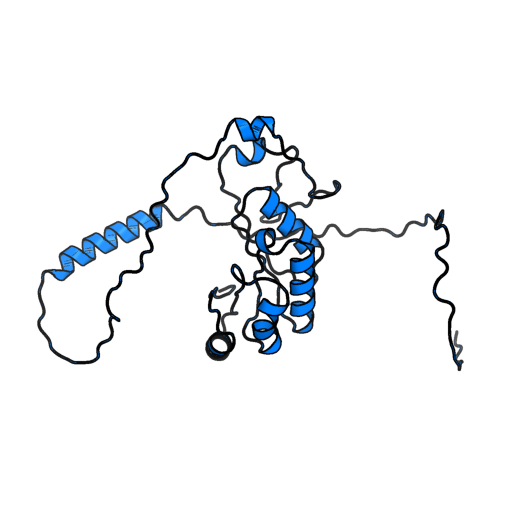1 195 ? -22.861 6.446 -18.986 1.00 35.28 195 GLN A N 1
ATOM 1569 C CA . GLN A 1 195 ? -22.459 5.730 -20.198 1.00 35.28 195 GLN A CA 1
ATOM 1570 C C . GLN A 1 195 ? -20.962 5.899 -20.529 1.00 35.28 195 GLN A C 1
ATOM 1572 O O . GLN A 1 195 ? -20.408 5.077 -21.258 1.00 35.28 195 GLN A O 1
ATOM 1577 N N . TYR A 1 196 ? -20.305 6.925 -19.970 1.00 31.22 196 TYR A N 1
ATOM 1578 C CA . TYR A 1 196 ? -18.858 7.156 -20.081 1.00 31.22 196 TYR A CA 1
ATOM 1579 C C . TYR A 1 196 ? -18.047 6.547 -18.920 1.00 31.22 196 TYR A C 1
ATOM 1581 O O . TYR A 1 196 ? -16.848 6.332 -19.072 1.00 31.22 196 TYR A O 1
ATOM 1589 N N . ASP A 1 197 ? -18.688 6.197 -17.801 1.00 33.72 197 ASP A N 1
ATOM 1590 C CA . ASP A 1 197 ? -18.058 5.686 -16.569 1.00 33.72 197 ASP A CA 1
ATOM 1591 C C . ASP A 1 197 ? -18.017 4.140 -16.494 1.00 33.72 197 ASP A C 1
ATOM 1593 O O . ASP A 1 197 ? -18.321 3.501 -15.481 1.00 33.72 197 ASP A O 1
ATOM 1597 N N . HIS A 1 198 ? -17.698 3.491 -17.618 1.00 27.45 198 HIS A N 1
ATOM 1598 C CA . HIS A 1 198 ? -17.555 2.030 -17.690 1.00 27.45 198 HIS A CA 1
ATOM 1599 C C . HIS A 1 198 ? -16.105 1.527 -17.756 1.00 27.45 198 HIS A C 1
ATOM 1601 O O . HIS A 1 198 ? -15.897 0.314 -17.740 1.00 27.45 198 HIS A O 1
ATOM 1607 N N . SER A 1 199 ? -15.098 2.404 -17.718 1.00 32.28 199 SER A N 1
ATOM 1608 C CA . SER A 1 199 ? -13.691 2.013 -17.534 1.00 32.28 199 SER A CA 1
ATOM 1609 C C . SER A 1 199 ? -13.326 2.041 -16.047 1.00 32.28 199 SER A C 1
ATOM 1611 O O . SER A 1 199 ? -12.770 3.007 -15.531 1.00 32.28 199 SER A O 1
ATOM 1613 N N . ARG A 1 200 ? -13.724 0.992 -15.324 1.00 36.31 200 ARG A N 1
ATOM 1614 C CA . ARG A 1 200 ? -13.426 0.823 -13.896 1.00 36.31 200 ARG A CA 1
ATOM 1615 C C . ARG A 1 200 ? -11.958 0.451 -13.675 1.00 36.31 200 ARG A C 1
ATOM 1617 O O . ARG A 1 200 ? -11.475 -0.496 -14.287 1.00 36.31 200 ARG A O 1
ATOM 1624 N N . SER A 1 201 ? -11.328 1.086 -12.683 1.00 34.22 201 SER A N 1
ATOM 1625 C CA . SER A 1 201 ? -10.157 0.549 -11.973 1.00 34.22 201 SER A CA 1
ATOM 1626 C C . SER A 1 201 ? -10.411 -0.916 -11.594 1.00 34.22 201 SER A C 1
ATOM 1628 O O . SER A 1 201 ? -11.392 -1.250 -10.919 1.00 34.22 201 SER A O 1
ATOM 1630 N N . LEU A 1 202 ? -9.560 -1.814 -12.092 1.00 37.47 202 LEU A N 1
ATOM 1631 C CA . LEU A 1 202 ? -9.624 -3.238 -11.794 1.00 37.47 202 LEU A CA 1
ATOM 1632 C C . LEU A 1 202 ? -8.765 -3.517 -10.563 1.00 37.47 202 LEU A C 1
ATOM 1634 O O . LEU A 1 202 ? -7.538 -3.416 -10.585 1.00 37.47 202 LEU A O 1
ATOM 1638 N N . HIS A 1 203 ? -9.417 -3.913 -9.473 1.00 40.59 203 HIS A N 1
ATOM 1639 C CA . HIS A 1 203 ? -8.713 -4.325 -8.269 1.00 40.59 203 HIS A CA 1
ATOM 1640 C C . HIS A 1 203 ? -7.929 -5.612 -8.521 1.00 40.59 203 HIS A C 1
ATOM 1642 O O . HIS A 1 203 ? -8.504 -6.654 -8.848 1.00 40.59 203 HIS A O 1
ATOM 1648 N N . THR A 1 204 ? -6.616 -5.530 -8.335 1.00 34.50 204 THR A N 1
ATOM 1649 C CA . THR A 1 204 ? -5.686 -6.569 -8.760 1.00 34.50 204 THR A CA 1
ATOM 1650 C C . THR A 1 204 ? -4.970 -7.154 -7.532 1.00 34.50 204 THR A C 1
ATOM 1652 O O . THR A 1 204 ? -4.607 -6.443 -6.594 1.00 34.50 204 THR A O 1
ATOM 1655 N N . ARG A 1 205 ? -4.836 -8.481 -7.465 1.00 41.06 205 ARG A N 1
ATOM 1656 C CA . ARG A 1 205 ? -4.194 -9.226 -6.364 1.00 41.06 205 ARG A CA 1
ATOM 1657 C C . ARG A 1 205 ? -2.750 -9.610 -6.737 1.00 41.06 205 ARG A C 1
ATOM 1659 O O . ARG A 1 205 ? -2.331 -9.418 -7.867 1.00 41.06 205 ARG A O 1
ATOM 1666 N N . LEU A 1 206 ? -1.952 -10.145 -5.814 1.00 35.03 206 LEU A N 1
ATOM 1667 C CA . LEU A 1 206 ? -0.597 -10.645 -6.118 1.00 35.03 206 LEU A CA 1
ATOM 1668 C C . LEU A 1 206 ? -0.584 -12.174 -6.101 1.00 35.03 206 LEU A C 1
ATOM 1670 O O . LEU A 1 206 ? -1.224 -12.779 -5.237 1.00 35.03 206 LEU A O 1
ATOM 1674 N N . LEU A 1 207 ? 0.087 -12.810 -7.067 1.00 31.70 207 LEU A N 1
ATOM 1675 C CA . LEU A 1 207 ? 0.254 -14.267 -7.072 1.00 31.70 207 LEU A CA 1
ATOM 1676 C C . LEU A 1 207 ? 1.409 -14.666 -6.138 1.00 31.70 207 LEU A C 1
ATOM 1678 O O . LEU A 1 207 ? 2.526 -14.187 -6.328 1.00 31.70 207 LEU A O 1
ATOM 1682 N N . PRO A 1 208 ? 1.204 -15.583 -5.176 1.00 31.02 208 PRO A N 1
ATOM 1683 C CA . PRO A 1 208 ? 2.303 -16.138 -4.401 1.00 31.02 208 PRO A CA 1
ATOM 1684 C C . PRO A 1 208 ? 3.064 -17.168 -5.246 1.00 31.02 208 PRO A C 1
ATOM 1686 O O . PRO A 1 208 ? 2.519 -18.208 -5.611 1.00 31.02 208 PRO A O 1
ATOM 1689 N N . HIS A 1 209 ? 4.340 -16.920 -5.539 1.00 32.00 209 HIS A N 1
ATOM 1690 C CA . HIS A 1 209 ? 5.254 -17.983 -5.959 1.00 32.00 209 HIS A CA 1
ATOM 1691 C C . HIS A 1 209 ? 5.897 -18.594 -4.711 1.00 32.00 209 HIS A C 1
ATOM 1693 O O . HIS A 1 209 ? 6.870 -18.068 -4.178 1.00 32.00 209 HIS A O 1
ATOM 1699 N N . SER A 1 210 ? 5.350 -19.711 -4.221 1.00 32.41 210 SER A N 1
ATOM 1700 C CA . SER A 1 210 ? 6.013 -20.531 -3.204 1.00 32.41 210 SER A CA 1
ATOM 1701 C C . SER A 1 210 ? 6.513 -21.843 -3.805 1.00 32.41 210 SER A C 1
ATOM 1703 O O . SER A 1 210 ? 5.726 -22.756 -4.047 1.00 32.41 210 SER A O 1
ATOM 1705 N N . SER A 1 211 ? 7.830 -21.966 -3.948 1.00 27.95 211 SER A N 1
ATOM 1706 C CA . SER A 1 211 ? 8.540 -23.236 -3.759 1.00 27.95 211 SER A CA 1
ATOM 1707 C C . SER A 1 211 ?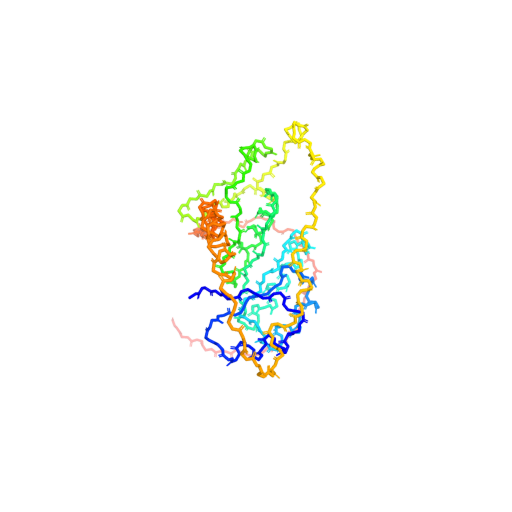 10.036 -22.967 -3.587 1.00 27.95 211 SER A C 1
ATOM 1709 O O . SER A 1 211 ? 10.823 -23.155 -4.512 1.00 27.95 211 SER A O 1
ATOM 1711 N N . TYR A 1 212 ? 10.446 -22.524 -2.396 1.00 29.33 212 TYR A N 1
ATOM 1712 C CA . TYR A 1 212 ? 11.842 -22.660 -1.983 1.00 29.33 212 TYR A CA 1
ATOM 1713 C C . TYR A 1 212 ? 12.029 -24.049 -1.374 1.00 29.33 212 TYR A C 1
ATOM 1715 O O . TYR A 1 212 ? 11.750 -24.284 -0.200 1.00 29.33 212 TYR A O 1
ATOM 1723 N N . THR A 1 213 ? 12.496 -24.982 -2.198 1.00 26.52 213 THR A N 1
ATOM 1724 C CA . THR A 1 213 ? 13.090 -26.234 -1.732 1.00 26.52 213 THR A CA 1
ATOM 1725 C C . THR A 1 213 ? 14.432 -25.892 -1.087 1.00 26.52 213 THR A C 1
ATOM 1727 O O . THR A 1 213 ? 15.318 -25.341 -1.740 1.00 26.52 213 THR A O 1
ATOM 1730 N N . LEU A 1 214 ? 14.578 -26.195 0.204 1.00 27.27 214 LEU A N 1
ATOM 1731 C CA . LEU A 1 214 ? 15.851 -26.148 0.924 1.00 27.27 214 LEU A CA 1
ATOM 1732 C C . LEU A 1 214 ? 16.852 -27.089 0.239 1.00 27.27 214 LEU A C 1
ATOM 1734 O O . LEU A 1 214 ? 16.799 -28.300 0.433 1.00 27.27 214 LEU A O 1
ATOM 1738 N N . HIS A 1 215 ? 17.777 -26.527 -0.536 1.00 25.45 215 HIS A N 1
ATOM 1739 C CA . HIS A 1 215 ? 19.032 -27.186 -0.864 1.00 25.45 215 HIS A CA 1
ATOM 1740 C C . HIS A 1 215 ? 20.186 -26.390 -0.264 1.00 25.45 215 HIS A C 1
ATOM 1742 O O . HIS A 1 215 ? 20.332 -25.187 -0.476 1.00 25.45 215 HIS A O 1
ATOM 1748 N N . GLU A 1 216 ? 20.975 -27.099 0.536 1.00 28.70 216 GLU A N 1
ATOM 1749 C CA . GLU A 1 216 ? 22.200 -26.643 1.170 1.00 28.70 216 GLU A CA 1
ATOM 1750 C C . GLU A 1 216 ? 23.122 -25.911 0.192 1.00 28.70 216 GLU A C 1
ATOM 1752 O O . GLU A 1 216 ? 23.523 -26.435 -0.846 1.00 28.70 216 GLU A O 1
ATOM 1757 N N . THR A 1 217 ? 23.577 -24.725 0.585 1.00 26.11 217 THR A N 1
ATOM 1758 C CA . THR A 1 217 ? 24.930 -24.285 0.236 1.00 26.11 217 THR A CA 1
ATOM 1759 C C . THR A 1 217 ? 25.481 -23.427 1.368 1.00 26.11 217 THR A C 1
ATOM 1761 O O . THR A 1 217 ? 25.430 -22.199 1.380 1.00 26.11 217 THR A O 1
ATOM 1764 N N . LEU A 1 218 ? 26.012 -24.123 2.372 1.00 28.44 218 LEU A N 1
ATOM 1765 C CA . LEU A 1 218 ? 26.952 -23.577 3.339 1.00 28.44 218 LEU A CA 1
ATOM 1766 C C . LEU A 1 218 ? 28.240 -23.183 2.606 1.00 28.44 218 LEU A C 1
ATOM 1768 O O . LEU A 1 218 ? 29.078 -24.035 2.329 1.00 28.44 218 LEU A O 1
ATOM 1772 N N . SER A 1 219 ? 28.435 -21.897 2.318 1.00 29.58 219 SER A N 1
ATOM 1773 C CA . SER A 1 219 ? 29.779 -21.337 2.141 1.00 29.58 219 SER A CA 1
ATOM 1774 C C . SER A 1 219 ? 29.748 -19.811 2.170 1.00 29.58 219 SER A C 1
ATOM 1776 O O . SER A 1 219 ? 29.123 -19.181 1.326 1.00 29.58 219 SER A O 1
ATOM 1778 N N . ARG A 1 220 ? 30.515 -19.234 3.106 1.00 30.25 220 ARG A N 1
ATOM 1779 C CA . ARG A 1 220 ? 30.908 -17.812 3.222 1.00 30.25 220 ARG A CA 1
ATOM 1780 C C . ARG A 1 220 ? 29.910 -16.862 3.897 1.00 30.25 220 ARG A C 1
ATOM 1782 O O . ARG A 1 220 ? 29.451 -15.892 3.308 1.00 30.25 220 ARG A O 1
ATOM 1789 N N . ARG A 1 221 ? 29.757 -17.010 5.218 1.00 29.05 221 ARG A N 1
ATOM 1790 C CA . ARG A 1 221 ? 29.605 -15.841 6.104 1.00 29.05 221 ARG A CA 1
ATOM 1791 C C . ARG A 1 221 ? 30.952 -15.521 6.745 1.00 29.05 221 ARG A C 1
ATOM 1793 O O . ARG A 1 221 ? 31.469 -16.301 7.539 1.00 29.05 221 ARG A O 1
ATOM 1800 N N . LYS A 1 222 ? 31.527 -14.374 6.371 1.00 29.45 222 LYS A N 1
ATOM 1801 C CA . LYS A 1 222 ? 32.558 -13.706 7.169 1.00 29.45 222 LYS A CA 1
ATOM 1802 C C . LYS A 1 222 ? 31.882 -13.121 8.412 1.00 29.45 222 LYS A C 1
ATOM 1804 O O . LYS A 1 222 ? 30.787 -12.575 8.347 1.00 29.45 222 LYS A O 1
ATOM 1809 N N . THR A 1 223 ? 32.555 -13.321 9.528 1.00 30.59 223 THR A N 1
ATOM 1810 C CA . THR A 1 223 ? 32.221 -12.981 10.910 1.00 30.59 223 THR A CA 1
ATOM 1811 C C . THR A 1 223 ? 31.852 -11.508 11.121 1.00 30.59 223 THR A C 1
ATOM 1813 O O . THR A 1 223 ? 32.617 -10.632 10.724 1.00 30.59 223 THR A O 1
ATOM 1816 N N . SER A 1 224 ? 30.753 -11.247 11.838 1.00 27.55 224 SER A N 1
ATOM 1817 C CA . SER A 1 224 ? 30.519 -9.992 12.571 1.00 27.55 224 SER A CA 1
ATOM 1818 C C . SER A 1 224 ? 30.549 -10.307 14.077 1.00 27.55 224 SER A C 1
ATOM 1820 O O . SER A 1 224 ? 29.797 -11.189 14.499 1.00 27.55 224 SER A O 1
ATOM 1822 N N . PRO A 1 225 ? 31.427 -9.681 14.887 1.00 30.39 225 PRO A N 1
ATOM 1823 C CA . PRO A 1 225 ? 31.683 -10.088 16.263 1.00 30.39 225 PRO A CA 1
ATOM 1824 C C . PRO A 1 225 ? 30.977 -9.164 17.261 1.00 30.39 225 PRO A C 1
ATOM 1826 O O . PRO A 1 225 ? 31.633 -8.424 17.976 1.00 30.39 225 PRO A O 1
ATOM 1829 N N . TYR A 1 226 ? 29.650 -9.199 17.344 1.00 27.97 226 TYR A N 1
ATOM 1830 C CA . TYR A 1 226 ? 28.942 -8.595 18.476 1.00 27.97 226 TYR A CA 1
ATOM 1831 C C . TYR A 1 226 ? 27.695 -9.407 18.790 1.00 27.97 226 TYR A C 1
ATOM 1833 O O . TYR A 1 226 ? 26.686 -9.269 18.111 1.00 27.97 226 TYR A O 1
ATOM 1841 N N . LEU A 1 227 ? 27.828 -10.281 19.792 1.00 30.14 227 LEU A N 1
ATOM 1842 C CA . LEU A 1 227 ? 26.840 -10.663 20.813 1.00 30.14 227 LEU A CA 1
ATOM 1843 C C . LEU A 1 227 ? 27.246 -12.031 21.373 1.00 30.14 227 LEU A C 1
ATOM 1845 O O . LEU A 1 227 ? 26.824 -13.084 20.903 1.00 30.14 227 LEU A O 1
ATOM 1849 N N . ALA A 1 228 ? 28.129 -11.991 22.370 1.00 27.23 228 ALA A N 1
ATOM 1850 C CA . ALA A 1 228 ? 28.336 -13.098 23.292 1.00 27.23 228 ALA A CA 1
ATOM 1851 C C . ALA A 1 228 ? 27.328 -12.994 24.462 1.00 27.23 228 ALA A C 1
ATOM 1853 O O . ALA A 1 228 ? 26.800 -11.909 24.715 1.00 27.23 228 ALA A O 1
ATOM 1854 N N . PRO A 1 229 ? 27.043 -14.112 25.151 1.00 36.66 229 PRO A N 1
ATOM 1855 C CA . PRO A 1 229 ? 25.779 -14.362 25.834 1.00 36.66 229 PRO A CA 1
ATOM 1856 C C . PRO A 1 229 ? 25.874 -14.246 27.365 1.00 36.66 229 PRO A C 1
ATOM 1858 O O . PRO A 1 229 ? 26.932 -14.448 27.953 1.00 36.66 229 PRO A O 1
ATOM 1861 N N . HIS A 1 230 ? 24.733 -14.037 28.019 1.00 27.02 230 HIS A N 1
ATOM 1862 C CA . HIS A 1 230 ? 24.502 -14.395 29.424 1.00 27.02 230 HIS A CA 1
ATOM 1863 C C . HIS A 1 230 ? 23.161 -15.147 29.468 1.00 27.02 230 HIS A C 1
ATOM 1865 O O . HIS A 1 230 ? 22.154 -14.616 29.016 1.00 27.02 230 HIS A O 1
ATOM 1871 N N . ALA A 1 231 ? 23.195 -16.472 29.670 1.00 25.33 231 ALA A N 1
ATOM 1872 C CA . ALA A 1 231 ? 23.030 -17.164 30.964 1.00 25.33 231 ALA A CA 1
ATOM 1873 C C . ALA A 1 231 ? 21.535 -17.209 31.373 1.00 25.33 231 ALA A C 1
ATOM 1875 O O . ALA A 1 231 ? 20.886 -16.177 31.377 1.00 25.33 231 ALA A O 1
ATOM 1876 N N . SER A 1 232 ? 20.888 -18.333 31.710 1.00 25.81 232 SER A N 1
ATOM 1877 C CA . SER A 1 232 ? 21.371 -19.597 32.286 1.00 25.81 232 SER A CA 1
ATOM 1878 C C . SER A 1 232 ? 20.205 -20.592 32.523 1.00 25.81 232 SER A C 1
ATOM 1880 O O . SER A 1 232 ? 19.150 -20.135 32.941 1.00 25.81 232 SER A O 1
ATOM 1882 N N . LEU A 1 233 ? 20.484 -21.911 32.382 1.00 26.05 233 LEU A N 1
ATOM 1883 C CA . LEU A 1 233 ? 20.055 -23.068 33.230 1.00 26.05 233 LEU A CA 1
ATOM 1884 C C . LEU A 1 233 ? 18.528 -23.413 33.305 1.00 26.05 233 LEU A C 1
ATOM 1886 O O . LEU A 1 233 ? 17.727 -22.534 33.563 1.00 26.05 233 LEU A O 1
ATOM 1890 N N . ILE A 1 234 ? 17.993 -24.646 33.137 1.00 28.61 234 ILE A N 1
ATOM 1891 C CA . ILE A 1 234 ? 18.352 -26.031 33.568 1.00 28.61 234 ILE A CA 1
ATOM 1892 C C . ILE A 1 234 ? 17.626 -27.091 32.666 1.00 28.61 234 ILE A C 1
ATOM 1894 O O . ILE A 1 234 ? 16.580 -26.765 32.108 1.00 28.61 234 ILE A O 1
ATOM 1898 N N . PRO A 1 235 ? 18.116 -28.354 32.531 1.00 36.19 235 PRO A N 1
ATOM 1899 C CA . PRO A 1 235 ? 17.647 -29.365 31.563 1.00 36.19 235 PRO A CA 1
ATOM 1900 C C . PRO A 1 235 ? 16.859 -30.567 32.149 1.00 36.19 235 PRO A C 1
ATOM 1902 O O . PRO A 1 235 ? 17.032 -30.896 33.320 1.00 36.19 235 PRO A O 1
ATOM 1905 N N . ARG A 1 236 ? 16.135 -31.305 31.277 1.00 31.27 236 ARG A N 1
ATOM 1906 C CA . ARG A 1 236 ? 16.120 -32.791 31.069 1.00 31.27 236 ARG A CA 1
ATOM 1907 C C . ARG A 1 236 ? 14.735 -33.383 30.744 1.00 31.27 236 ARG A C 1
ATOM 1909 O O . ARG A 1 236 ? 13.754 -33.071 31.403 1.00 31.27 236 ARG A O 1
ATOM 1916 N N . GLY A 1 237 ? 14.740 -34.351 29.817 1.00 27.69 237 GLY A N 1
ATOM 1917 C CA . GLY A 1 237 ? 13.668 -35.331 29.568 1.00 27.69 237 GLY A CA 1
ATOM 1918 C C . GLY A 1 237 ? 13.658 -35.846 28.119 1.00 27.69 237 GLY A C 1
ATOM 1919 O O . GLY A 1 237 ? 12.835 -35.407 27.335 1.00 27.69 237 GLY A O 1
ATOM 1920 N N . ILE A 1 238 ? 14.722 -36.502 27.637 1.00 38.66 238 ILE A N 1
ATOM 1921 C CA . ILE A 1 238 ? 14.762 -37.927 27.208 1.00 38.66 238 ILE A CA 1
ATOM 1922 C C . ILE A 1 238 ? 13.388 -38.582 26.963 1.00 38.66 238 ILE A C 1
ATOM 1924 O O . ILE A 1 238 ? 12.610 -38.647 27.909 1.00 38.66 238 ILE A O 1
ATOM 1928 N N . HIS A 1 239 ? 13.205 -39.145 25.758 1.00 33.91 239 HIS A N 1
ATOM 1929 C CA . HIS A 1 239 ? 12.507 -40.383 25.310 1.00 33.91 239 HIS A CA 1
ATOM 1930 C C . HIS A 1 239 ? 12.041 -40.111 23.861 1.00 33.91 239 HIS A C 1
ATOM 1932 O O . HIS A 1 239 ? 11.366 -39.113 23.644 1.00 33.91 239 HIS A O 1
ATOM 1938 N N . GLY A 1 240 ? 12.354 -40.870 22.814 1.00 38.69 240 GLY A N 1
ATOM 1939 C CA . GLY A 1 240 ? 13.153 -42.072 22.578 1.00 38.69 240 GLY A CA 1
ATOM 1940 C C . GLY A 1 240 ? 13.278 -42.257 21.061 1.00 38.69 240 GLY A C 1
ATOM 1941 O O . GLY A 1 240 ? 12.690 -41.430 20.325 1.00 38.69 240 GLY A O 1
#

Foldseek 3Di:
DQADEDADQDLVVLQVVVVVDPGFYEYACPAEFQVSCVSNQVSVSGQEYAHQCVRHPLVRLLVNLVSSVVRNRAYEHDAPDAPLSQLRQVVSLLVGPRYDWYFDDPPDDPCSQVQKPDHWDADPQATEQAPDPDSNIDGPVVSVVVPPDDPDPPPPPPPPPPPPPPDPDDDDDDDDPPVVVVVVVVVVVVVVVVVVPPSDGRTGHHDDDDDDDDDDDDDDDDDDDDDDDDDDDDDDDDDD

Solvent-accessible surface area (backbone atoms only — not comparable to full-atom values): 15226 Å² total; per-residue (Å²): 123,87,59,45,79,52,92,66,94,47,38,67,64,40,24,56,52,39,79,72,47,91,58,40,32,28,37,30,66,90,49,58,53,53,78,56,47,40,60,34,55,80,64,58,18,45,47,28,38,14,48,23,33,78,84,46,31,59,73,40,41,50,53,37,44,57,57,30,40,79,70,76,24,29,34,34,37,43,36,98,52,60,74,67,40,44,35,50,43,50,60,48,48,76,74,45,91,41,52,72,44,36,47,39,74,75,90,63,66,90,60,66,54,64,32,33,78,53,62,88,47,72,54,98,54,19,44,62,80,63,90,48,74,88,75,37,55,49,78,35,65,76,48,46,69,78,61,64,87,73,85,69,83,73,73,81,74,71,82,66,71,89,63,73,76,95,72,72,94,72,92,80,91,77,94,63,90,67,55,61,66,55,49,55,54,51,53,52,52,53,52,55,52,58,72,69,68,71,82,68,74,50,72,28,40,76,74,84,87,84,79,88,76,91,70,90,78,93,79,86,81,82,86,78,96,82,84,84,88,80,87,81,90,88,91,90,80,90,87,133

Radius of gyration: 25.78 Å; Cα contacts (8 Å, |Δi|>4): 279; chains: 1; bounding box: 79×68×60 Å